Protein 6K2C (pdb70)

InterPro domains:
  IPR000048 IQ motif, EF-hand binding site [SM00015] (44-66)
  IPR000569 HECT domain [PF00632] (779-1083)
  IPR000569 HECT domain [PS50237] (744-1083)
  IPR000569 HECT domain [SM00119] (742-1083)
  IPR000569 HECT domain [cd00078] (725-1081)
  IPR035983 HECT, E3 ligase catalytic domain [SSF56204] (720-1076)
  IPR044611 Ubiquitin-protein ligase E3A/B/C-like [PTHR45700] (11-1083)

Solvent-accessible surface area: 14139 Å² total; per-residue (Å²): 136,108,76,79,32,82,85,34,5,103,83,2,61,68,62,7,33,75,34,74,147,91,63,127,147,47,8,128,18,83,1,90,90,67,118,11,9,96,21,0,48,92,22,0,10,37,121,84,42,91,42,0,55,18,62,4,106,9,137,42,82,127,96,86,101,16,10,0,65,8,44,54,0,1,14,25,0,2,112,30,0,2,64,61,141,69,24,15,1,80,60,52,87,51,48,75,11,31,0,26,50,36,4,83,170,67,52,30,118,52,19,18,98,30,0,42,2,0,0,0,0,3,0,1,1,15,0,52,42,26,28,5,67,10,56,7,2,22,78,0,4,39,35,9,30,82,195,138,56,111,106,8,155,90,11,3,84,15,0,52,114,0,5,35,43,0,0,39,23,116,37,6,109,54,9,74,58,112,24,10,25,23,17,4,4,1,6,137,78,89,7,45,26,130,31,4,97,80,72,16,81,42,34,48,61,11,55,61,104,33,76,0,0,96,8,0,13,118,8,0,121,54,10,80,66,88,40,22,81,78,4,4,89,25,0,12,24,4,20,70,8,14,40,31,11,4,112,60,15,115,40,39,0,13,0,55,26,13,43,86,84,77,143,48,56,3,69,33,42,42,19,39,10,30,0,82,0,4,39,0,131,75,77,106,57,0,94,61,40,0,35,128,8,10,99,80,65,122

B-factor: mean 56.44, std 11.26, range [36.35, 105.94]

Secondary structure (DSSP, 8-state):
--S-HHHHHHHHHHHHHHHHHH----EEEEE-GGGHHHHHHHHT-TTT-S-TTSPEEEEE-----SHHHHHHHHHHHHHHHTSGGGSSEEE-SSS-EEE-TTHHHHH-TTHHHHHHHHHHHHHHHHHTT------B-HHHHHHHH---TTTTHHHHHHHHHHHHTTS-HHHHTTS-HHHHHHHHH---S---HHHHHHT-EEETT--TTSHHHHHHHHHHHT--HHHHHHHHHHHHS-SS--TT-GGG-SSPPEEEE--S-TTSPPEEEGGGTEEEE----SHHHHHHHHHHHHHHH-

CATH classification: 3.30.2410.10

GO terms:
  GO:0061630 ubiquitin protein ligase activity (F, IDA)
  GO:0035519 protein K29-linked ubiquitination (P, IDA)
  GO:0006511 ubiquitin-dependent protein catabolic process (P, IDA)
  GO:0070936 protein K48-linked ubiquitination (P, IDA)
  GO:0005515 protein binding (F, IPI)
  GO:0061630 ubiquitin protein ligase activity (F, EXP)
  GO:0000209 protein polyubiquitination (P, IDA)

Sequence (298 aa):
AAVPFEERVKIFQRLIYADKQEVQDGINVTIRRNYIYEDAYDKLSPENEPDLKKRIRVHLLNAIDGGGIFREFLNELLKSGFNPNQGFFKTTNEGLLYPNPAAQMLVGDSFARHYYFLGRMLGKALYENMLVELPFAGFFLSKLLGRLNRQIRQHCLAFRQGLANVVSLEWLRMFDQQEIQVLISGAQVPISLEDLKSFTNYSGGYSA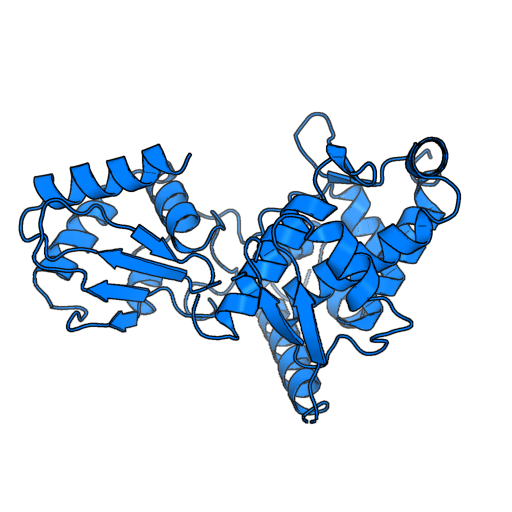DHPVIKVFWRVVEGFTDEEKRKLLKFVTSCSRPPLLGFKELYPAFCIHNGGSDLERLPTASTCMNLLKLPEFYDETLLRSKLLYAIECAA

Organism: Homo sapiens (NCBI:txid9606)

Radius of gyration: 20.22 Å; Cα contacts (8 Å, |Δi|>4): 478; chains: 1; bounding box: 45×48×60 Å

Structure (mmCIF, N/CA/C/O backbone):
data_6K2C
#
_entry.id   6K2C
#
_cell.length_a   75.610
_cell.length_b   75.610
_cell.length_c   220.190
_cell.angle_alpha   90.00
_cell.angle_beta   90.00
_cell.angle_gamma   90.00
#
_symmetry.space_group_name_H-M   'P 43 21 2'
#
loop_
_entity.id
_entity.type
_entity.pdbx_description
1 polymer 'Ubiquitin-protein ligase E3C'
2 water water
#
loop_
_atom_site.group_PDB
_atom_site.id
_atom_site.type_symbol
_atom_site.label_atom_id
_atom_site.label_alt_id
_atom_site.label_comp_id
_atom_site.label_asym_id
_atom_site.label_entity_id
_atom_site.label_seq_id
_atom_site.pdbx_PDB_ins_code
_atom_site.Cartn_x
_atom_site.Cartn_y
_atom_site.Cartn_z
_atom_site.occupancy
_atom_site.B_iso_or_equiv
_atom_site.auth_seq_id
_atom_site.auth_comp_id
_atom_site.auth_asym_id
_atom_site.auth_atom_id
_atom_site.pdbx_PDB_model_num
ATOM 1 N N . ALA A 1 1 ? 12.335 -19.726 91.547 1.00 65.48 691 ALA A N 1
ATOM 2 C CA . ALA A 1 1 ? 11.949 -21.129 91.444 1.00 68.18 691 ALA A CA 1
ATOM 3 C C . ALA A 1 1 ? 12.642 -21.943 92.525 1.00 62.42 691 ALA A C 1
ATOM 4 O O . ALA A 1 1 ? 12.820 -21.466 93.634 1.00 64.34 691 ALA A O 1
ATOM 6 N N . ALA A 1 2 ? 13.040 -23.171 92.184 1.00 66.16 692 ALA A N 1
ATOM 7 C CA . ALA A 1 2 ? 13.626 -24.090 93.154 1.00 63.33 692 ALA A CA 1
ATOM 8 C C . ALA A 1 2 ? 14.657 -23.416 94.067 1.00 59.93 692 ALA A C 1
ATOM 9 O O . ALA A 1 2 ? 14.493 -23.391 95.291 1.00 65.21 692 ALA A O 1
ATOM 11 N N . VAL A 1 3 ? 15.705 -22.835 93.483 1.00 58.04 693 VAL A N 1
ATOM 12 C CA . VAL A 1 3 ? 16.823 -22.232 94.215 1.00 55.44 693 VAL A CA 1
ATOM 13 C C . VAL A 1 3 ? 16.517 -20.773 94.543 1.00 63.04 693 VAL A C 1
ATOM 14 O O . VAL A 1 3 ? 15.958 -20.052 93.699 1.00 63.12 693 VAL A O 1
ATOM 18 N N . PRO A 1 4 ? 16.856 -20.291 95.742 1.00 63.99 694 PRO A N 1
ATOM 19 C CA . PRO A 1 4 ? 16.497 -18.925 96.134 1.00 62.45 694 PRO A CA 1
ATOM 20 C C . PRO A 1 4 ? 17.520 -17.880 95.704 1.00 62.02 694 PRO A C 1
ATOM 21 O O . PRO A 1 4 ? 18.685 -18.180 95.420 1.00 62.94 694 PRO A O 1
ATOM 25 N N . PHE A 1 5 ? 17.052 -16.624 95.708 1.00 60.56 695 PHE A N 1
ATOM 26 C CA . PHE A 1 5 ? 17.781 -15.505 95.106 1.00 57.81 695 PHE A CA 1
ATOM 27 C C . PHE A 1 5 ? 19.216 -15.423 95.612 1.00 60.26 695 PHE A C 1
ATOM 28 O O . PHE A 1 5 ? 20.165 -15.325 94.817 1.00 58.78 695 PHE A O 1
ATOM 36 N N . GLU A 1 6 ? 19.385 -15.486 96.939 1.00 58.16 696 GLU A N 1
ATOM 37 C CA . GLU A 1 6 ? 20.683 -15.268 97.569 1.00 55.91 696 GLU A CA 1
ATOM 38 C C . GLU A 1 6 ? 21.728 -16.237 97.055 1.00 57.29 696 GLU A C 1
ATOM 39 O O . GLU A 1 6 ? 22.834 -15.831 96.679 1.00 59.77 696 GLU A O 1
ATOM 45 N N . GLU A 1 7 ? 21.412 -17.532 97.063 1.00 61.60 697 GLU A N 1
ATOM 46 C CA . GLU A 1 7 ? 22.389 -18.509 96.598 1.00 64.08 697 GLU A CA 1
ATOM 47 C C . GLU A 1 7 ? 22.752 -18.267 95.144 1.00 59.65 697 GLU A C 1
ATOM 48 O O . GLU A 1 7 ? 23.899 -18.503 94.744 1.00 59.59 697 GLU A O 1
ATOM 54 N N . ARG A 1 8 ? 21.811 -17.753 94.347 1.00 52.95 698 ARG A N 1
ATOM 55 C CA . ARG A 1 8 ? 22.155 -17.458 92.960 1.00 61.33 698 ARG A CA 1
ATOM 56 C C . ARG A 1 8 ? 23.089 -16.257 92.850 1.00 59.65 698 ARG A C 1
ATOM 57 O O . ARG A 1 8 ? 23.938 -16.221 91.944 1.00 58.62 698 ARG A O 1
ATOM 65 N N . VAL A 1 9 ? 22.947 -15.263 93.736 1.00 50.73 699 VAL A N 1
ATOM 66 C CA . VAL A 1 9 ? 23.838 -14.115 93.632 1.00 49.65 699 VAL A CA 1
ATOM 67 C C . VAL A 1 9 ? 25.257 -14.512 94.015 1.00 52.38 699 VAL A C 1
ATOM 68 O O . VAL A 1 9 ? 26.228 -13.967 93.482 1.00 52.83 699 VAL A O 1
ATOM 72 N N . LYS A 1 10 ? 25.410 -15.473 94.924 1.00 57.54 700 LYS A N 1
ATOM 73 C CA . LYS A 1 10 ? 26.749 -15.945 95.262 1.00 59.06 700 LYS A CA 1
ATOM 74 C C . LYS A 1 10 ? 27.390 -16.641 94.072 1.00 56.45 700 LYS A C 1
ATOM 75 O O . LYS A 1 10 ? 28.605 -16.541 93.856 1.00 56.15 700 LYS A O 1
ATOM 81 N N . ILE A 1 11 ? 26.589 -17.362 93.287 1.00 58.40 701 ILE A N 1
ATOM 82 C CA . ILE A 1 11 ? 27.110 -17.952 92.058 1.00 57.86 701 ILE A CA 1
ATOM 83 C C . ILE A 1 11 ? 27.538 -16.853 91.104 1.00 56.10 701 ILE A C 1
ATOM 84 O O . ILE A 1 11 ? 28.673 -16.843 90.615 1.00 58.48 701 ILE A O 1
ATOM 89 N N . PHE A 1 12 ? 26.626 -15.911 90.835 1.00 54.19 702 PHE A N 1
ATOM 90 C CA . PHE A 1 12 ? 26.915 -14.751 89.997 1.00 53.20 702 PHE A CA 1
ATOM 91 C C . PHE A 1 12 ? 28.252 -14.119 90.354 1.00 59.45 702 PHE A C 1
ATOM 92 O O . PHE A 1 12 ? 29.111 -13.915 89.485 1.00 57.93 702 PHE A O 1
ATOM 100 N N . GLN A 1 13 ? 28.464 -13.836 91.644 1.00 58.50 703 GLN A N 1
ATOM 101 C CA . GLN A 1 13 ? 29.689 -13.158 92.043 1.00 57.33 703 GLN A CA 1
ATOM 102 C C . GLN A 1 13 ? 30.898 -14.083 91.943 1.00 58.66 703 GLN A C 1
ATOM 103 O O . GLN A 1 13 ? 32.015 -13.622 91.671 1.00 59.28 703 GLN A O 1
ATOM 109 N N . ARG A 1 14 ? 30.703 -15.386 92.148 1.00 59.31 704 ARG A N 1
ATOM 110 C CA . ARG A 1 14 ? 31.824 -16.308 92.003 1.00 60.32 704 ARG A CA 1
ATOM 111 C C . ARG A 1 14 ? 32.252 -16.420 90.543 1.00 62.98 704 ARG A C 1
ATOM 112 O O . ARG A 1 14 ? 33.450 -16.498 90.246 1.00 68.69 704 ARG A O 1
ATOM 114 N N . LEU A 1 15 ? 31.292 -16.387 89.614 1.00 60.86 705 LEU A N 1
ATOM 115 C CA . LEU A 1 15 ? 31.632 -16.414 88.193 1.00 61.75 705 LEU A CA 1
ATOM 116 C C . LEU A 1 15 ? 32.419 -15.176 87.788 1.00 64.55 705 LEU A C 1
ATOM 117 O O . LEU A 1 15 ? 33.408 -15.267 87.055 1.00 68.89 705 LEU A O 1
ATOM 122 N N . ILE A 1 16 ? 31.968 -14.001 88.231 1.00 62.94 706 ILE A N 1
ATOM 123 C CA . ILE A 1 16 ? 32.681 -12.769 87.919 1.00 59.32 706 ILE A CA 1
ATOM 124 C C . ILE A 1 16 ? 34.081 -12.795 88.510 1.00 61.89 706 ILE A C 1
ATOM 125 O O . ILE A 1 16 ? 35.020 -12.248 87.920 1.00 64.43 706 ILE A O 1
ATOM 130 N N . TYR A 1 17 ? 34.254 -13.441 89.667 1.00 67.94 707 TYR A N 1
ATOM 131 C CA . TYR A 1 17 ? 35.576 -13.508 90.278 1.00 67.29 707 TYR A CA 1
ATOM 132 C C . TYR A 1 17 ? 36.566 -14.291 89.434 1.00 67.11 707 TYR A C 1
ATOM 133 O O . TYR A 1 17 ? 37.662 -13.807 89.131 1.00 66.83 707 TYR A O 1
ATOM 134 N N . ALA A 1 18 ? 36.195 -15.517 89.050 1.00 62.29 708 ALA A N 1
ATOM 135 C CA . ALA A 1 18 ? 37.070 -16.326 88.210 1.00 65.02 708 ALA A CA 1
ATOM 136 C C . ALA A 1 18 ? 37.353 -15.615 86.894 1.00 73.11 708 ALA A C 1
ATOM 137 O O . ALA A 1 18 ? 38.507 -15.510 86.458 1.00 73.88 708 ALA A O 1
ATOM 139 N N . ASP A 1 19 ? 36.298 -15.095 86.263 1.00 67.09 709 ASP A N 1
ATOM 140 C CA . ASP A 1 19 ? 36.447 -14.273 85.073 1.00 63.62 709 ASP A CA 1
ATOM 141 C C . ASP A 1 19 ? 37.434 -13.135 85.297 1.00 69.41 709 ASP A C 1
ATOM 142 O O . ASP A 1 19 ? 38.380 -12.959 84.520 1.00 76.80 709 ASP A O 1
ATOM 147 N N . LYS A 1 20 ? 37.239 -12.357 86.368 1.00 69.06 710 LYS A N 1
ATOM 148 C CA . LYS A 1 20 ? 38.076 -11.180 86.591 1.00 70.28 710 LYS A CA 1
ATOM 149 C C . LYS A 1 20 ? 39.545 -11.536 86.736 1.00 79.23 710 LYS A C 1
ATOM 150 O O . LYS A 1 20 ? 40.415 -10.703 86.453 1.00 82.62 710 LYS A O 1
ATOM 156 N N . GLN A 1 21 ? 39.847 -12.751 87.185 1.00 82.28 711 GLN A N 1
ATOM 157 C CA . GLN A 1 21 ? 41.238 -13.138 87.377 1.00 85.24 711 GLN A CA 1
ATOM 158 C C . GLN A 1 21 ? 41.837 -13.775 86.132 1.00 82.32 711 GLN A C 1
ATOM 159 O O . GLN A 1 21 ? 43.061 -13.738 85.953 1.00 85.61 711 GLN A O 1
ATOM 165 N N . GLU A 1 22 ? 41.005 -14.351 85.263 1.00 80.46 712 GLU A N 1
ATOM 166 C CA . GLU A 1 22 ? 41.484 -14.764 83.949 1.00 81.96 712 GLU A CA 1
ATOM 167 C C . GLU A 1 22 ? 42.178 -13.602 83.242 1.00 85.38 712 GLU A C 1
ATOM 168 O O . GLU A 1 22 ? 43.370 -13.675 82.923 1.00 89.31 712 GLU A O 1
ATOM 170 N N . VAL A 1 23 ? 41.453 -12.506 83.020 1.00 85.04 713 VAL A N 1
ATOM 171 C CA . VAL A 1 23 ? 42.036 -11.289 82.457 1.00 81.49 713 VAL A CA 1
ATOM 172 C C . VAL A 1 23 ? 42.729 -10.530 83.586 1.00 85.97 713 VAL A C 1
ATOM 173 O O . VAL A 1 23 ? 42.070 -9.958 84.458 1.00 89.50 713 VAL A O 1
ATOM 177 N N . GLN A 1 24 ? 44.067 -10.532 83.566 1.00 91.49 714 GLN A N 1
ATOM 178 C CA . GLN A 1 24 ? 44.917 -10.107 84.697 1.00 96.08 714 GLN A CA 1
ATOM 179 C C . GLN A 1 24 ? 44.415 -8.870 85.445 1.00 90.20 714 GLN A C 1
ATOM 180 O O . GLN A 1 24 ? 44.775 -8.648 86.597 1.00 89.98 714 GLN A O 1
ATOM 182 N N . ASP A 1 31 ? 48.470 -4.367 82.385 1.00 94.05 721 ASP A N 1
ATOM 183 C CA . ASP A 1 31 ? 47.815 -4.326 81.082 1.00 90.48 721 ASP A CA 1
ATOM 184 C C . ASP A 1 31 ? 46.365 -3.838 81.213 1.00 90.68 721 ASP A C 1
ATOM 185 O O . ASP A 1 31 ? 45.430 -4.510 80.765 1.00 92.67 721 ASP A O 1
ATOM 187 N N . GLY A 1 32 ? 46.182 -2.670 81.830 1.00 81.08 722 GLY A N 1
ATOM 188 C CA . GLY A 1 32 ? 44.868 -2.082 82.008 1.00 75.27 722 GLY A CA 1
ATOM 189 C C . GLY A 1 32 ? 44.489 -1.098 80.915 1.00 73.64 722 GLY A C 1
ATOM 190 O O . GLY A 1 32 ? 45.079 -1.065 79.832 1.00 78.04 722 GLY A O 1
ATOM 191 N N . ILE A 1 33 ? 43.475 -0.288 81.215 1.00 69.34 723 ILE A N 1
ATOM 192 C CA . ILE A 1 33 ? 43.003 0.785 80.346 1.00 63.98 723 ILE A CA 1
ATOM 193 C C . ILE A 1 33 ? 43.202 2.113 81.070 1.00 68.54 723 ILE A C 1
ATOM 194 O O . ILE A 1 33 ? 42.764 2.272 82.217 1.00 71.13 723 ILE A O 1
ATOM 199 N N . ASN A 1 34 ? 43.851 3.064 80.400 1.00 65.90 724 ASN A N 1
ATOM 200 C CA . ASN A 1 34 ? 44.144 4.379 80.956 1.00 64.60 724 ASN A CA 1
ATOM 201 C C . ASN A 1 34 ? 43.487 5.431 80.084 1.00 64.12 724 ASN A C 1
ATOM 202 O O . ASN A 1 34 ? 43.813 5.541 78.901 1.00 71.20 724 ASN A O 1
ATOM 207 N N . VAL A 1 35 ? 42.576 6.210 80.662 1.00 60.45 725 VAL A N 1
ATOM 208 C CA . VAL A 1 35 ? 41.831 7.204 79.904 1.00 59.06 725 VAL A CA 1
ATOM 209 C C . VAL A 1 35 ? 41.774 8.510 80.685 1.00 61.22 725 VAL A C 1
ATOM 210 O O . VAL A 1 35 ? 41.952 8.547 81.903 1.00 68.72 725 VAL A O 1
ATOM 214 N N . THR A 1 36 ? 41.510 9.588 79.959 1.00 56.82 726 THR A N 1
ATOM 215 C CA . THR A 1 36 ? 41.490 10.941 80.490 1.00 57.88 726 THR A CA 1
ATOM 216 C C . THR A 1 36 ? 40.113 11.520 80.217 1.00 58.90 726 THR A C 1
ATOM 217 O O . THR A 1 36 ? 39.702 11.604 79.058 1.00 65.20 726 THR A O 1
ATOM 221 N N . ILE A 1 37 ? 39.395 11.910 81.269 1.00 59.43 727 ILE A N 1
ATOM 222 C CA . ILE A 1 37 ? 38.008 12.337 81.134 1.00 58.39 727 ILE A CA 1
ATOM 223 C C . ILE A 1 37 ? 37.839 13.726 81.731 1.00 63.56 727 ILE A C 1
ATOM 224 O O . ILE A 1 37 ? 38.258 13.978 82.865 1.00 66.71 727 ILE A O 1
ATOM 229 N N . ARG A 1 38 ? 37.220 14.620 80.971 1.00 63.13 728 ARG A N 1
ATOM 230 C CA . ARG A 1 38 ? 36.816 15.914 81.498 1.00 64.14 728 ARG A CA 1
ATOM 231 C C . ARG A 1 38 ? 35.453 15.766 82.168 1.00 67.43 728 ARG A C 1
ATOM 232 O O . ARG A 1 38 ? 34.486 15.341 81.523 1.00 67.83 728 ARG A O 1
ATOM 240 N N . ARG A 1 39 ? 35.386 16.108 83.464 1.00 67.38 729 ARG A N 1
ATOM 241 C CA . ARG A 1 39 ? 34.146 15.986 84.230 1.00 61.72 729 ARG A CA 1
ATOM 242 C C . ARG A 1 39 ? 33.042 16.855 83.645 1.00 65.66 729 ARG A C 1
ATOM 243 O O . ARG A 1 39 ? 31.869 16.467 83.648 1.00 69.04 729 ARG A O 1
ATOM 251 N N . ASN A 1 40 ? 33.392 18.036 83.141 1.00 65.95 730 ASN A N 1
ATOM 252 C CA . ASN A 1 40 ? 32.395 18.861 82.489 1.00 65.22 730 ASN A CA 1
ATOM 253 C C . ASN A 1 40 ? 31.940 18.327 81.154 1.00 71.97 730 ASN A C 1
ATOM 254 O O . ASN A 1 40 ? 30.946 18.822 80.612 1.00 70.38 730 ASN A O 1
ATOM 255 N N . TYR A 1 41 ? 32.654 17.343 80.609 1.00 70.42 731 TYR A N 1
ATOM 256 C CA . TYR A 1 41 ? 32.373 16.747 79.304 1.00 68.56 731 TYR A CA 1
ATOM 257 C C . TYR A 1 41 ? 32.360 15.226 79.406 1.00 67.18 731 TYR A C 1
ATOM 258 O O . TYR A 1 41 ? 32.898 14.520 78.551 1.00 66.48 731 TYR A O 1
ATOM 267 N N . ILE A 1 42 ? 31.703 14.702 80.446 1.00 65.85 732 ILE A N 1
ATOM 268 C CA . ILE A 1 42 ? 31.930 13.317 80.865 1.00 61.40 732 ILE A CA 1
ATOM 269 C C . ILE A 1 42 ? 31.372 12.318 79.846 1.00 55.89 732 ILE A C 1
ATOM 270 O O . ILE A 1 42 ? 32.047 11.348 79.486 1.00 53.60 732 ILE A O 1
ATOM 275 N N . TYR A 1 43 ? 30.137 12.525 79.374 1.00 57.53 733 TYR A N 1
ATOM 276 C CA . TYR A 1 43 ? 29.545 11.553 78.455 1.00 58.31 733 TYR A CA 1
ATOM 277 C C . TYR A 1 43 ? 30.197 11.621 77.080 1.00 60.21 733 TYR A C 1
ATOM 278 O O . TYR A 1 43 ? 30.451 10.584 76.452 1.00 58.59 733 TYR A O 1
ATOM 287 N N . GLU A 1 44 ? 30.449 12.830 76.578 1.00 61.07 734 GLU A N 1
ATOM 288 C CA . GLU A 1 44 ? 31.078 12.950 75.267 1.00 61.88 734 GLU A CA 1
ATOM 289 C C . GLU A 1 44 ? 32.475 12.348 75.280 1.00 59.62 734 GLU A C 1
ATOM 290 O O . GLU A 1 44 ? 32.860 11.646 74.337 1.00 57.10 734 GLU A O 1
ATOM 296 N N . ASP A 1 45 ? 33.231 12.572 76.356 1.00 58.91 735 ASP A N 1
ATOM 297 C CA . ASP A 1 45 ? 34.579 12.015 76.418 1.00 57.83 735 ASP A CA 1
ATOM 298 C C . ASP A 1 45 ? 34.556 10.495 76.555 1.00 59.69 735 ASP A C 1
ATOM 299 O O . ASP A 1 45 ? 35.330 9.797 75.884 1.00 60.08 735 ASP A O 1
ATOM 304 N N . ALA A 1 46 ? 33.692 9.963 77.429 1.00 57.96 736 ALA A N 1
ATOM 305 C CA . ALA A 1 46 ? 33.648 8.519 77.636 1.00 52.95 736 ALA A CA 1
ATOM 306 C C . ALA A 1 46 ? 33.209 7.804 76.367 1.00 53.09 736 ALA A C 1
ATOM 307 O O . ALA A 1 46 ? 33.816 6.803 75.961 1.00 50.24 736 ALA A O 1
ATOM 309 N N . TYR A 1 47 ? 32.172 8.327 75.714 1.00 52.21 737 TYR A N 1
ATOM 310 C CA . TYR A 1 47 ? 31.710 7.757 74.457 1.00 53.56 737 TYR A CA 1
ATOM 311 C C . TYR A 1 47 ? 32.842 7.648 73.440 1.00 56.06 737 TYR A C 1
ATOM 312 O O . TYR A 1 47 ? 32.914 6.668 72.682 1.00 52.66 737 TYR A O 1
ATOM 321 N N . ASP A 1 48 ? 33.758 8.620 73.446 1.00 54.30 738 ASP A N 1
ATOM 322 C CA . ASP A 1 48 ? 34.930 8.572 72.580 1.00 54.95 738 ASP A CA 1
ATOM 323 C C . ASP A 1 48 ? 36.023 7.696 73.178 1.00 54.31 738 ASP A C 1
ATOM 324 O O . ASP A 1 48 ? 36.475 6.734 72.548 1.00 52.19 738 ASP A O 1
ATOM 329 N N . LYS A 1 49 ? 36.451 8.016 74.405 1.00 56.87 739 LYS A N 1
ATOM 330 C CA . LYS A 1 49 ? 37.594 7.328 74.992 1.00 49.92 739 LYS A CA 1
ATOM 331 C C . LYS A 1 49 ? 37.374 5.836 75.159 1.00 48.15 739 LYS A C 1
ATOM 332 O O . LYS A 1 49 ? 38.293 5.038 74.953 1.00 50.36 739 LYS A O 1
ATOM 333 N N . LEU A 1 50 ? 36.157 5.434 75.525 1.00 46.65 740 LEU A N 1
ATOM 334 C CA . LEU A 1 50 ? 35.825 4.028 75.758 1.00 51.02 740 LEU A CA 1
ATOM 335 C C . LEU A 1 50 ? 34.894 3.464 74.687 1.00 48.33 740 LEU A C 1
ATOM 336 O O . LEU A 1 50 ? 34.019 2.639 74.963 1.00 45.90 740 LEU A O 1
ATOM 341 N N . SER A 1 51 ? 35.078 3.923 73.450 1.00 53.88 741 SER A N 1
ATOM 342 C CA . SER A 1 51 ? 34.419 3.344 72.297 1.00 50.50 741 SER A CA 1
ATOM 343 C C . SER A 1 51 ? 34.836 1.888 72.121 1.00 49.27 741 SER A C 1
ATOM 344 O O . SER A 1 51 ? 35.896 1.472 72.597 1.00 48.67 741 SER A O 1
ATOM 347 N N . PRO A 1 52 ? 34.031 1.099 71.410 1.00 49.21 742 PRO A N 1
ATOM 348 C CA . PRO A 1 52 ? 34.473 -0.261 71.056 1.00 51.07 742 PRO A CA 1
ATOM 349 C C . PRO A 1 52 ? 35.739 -0.290 70.213 1.00 49.80 742 PRO A C 1
ATOM 350 O O . PRO A 1 52 ? 36.512 -1.246 70.324 1.00 47.81 742 PRO A O 1
ATOM 354 N N . GLU A 1 53 ? 35.995 0.747 69.406 1.00 49.70 743 GLU A N 1
ATOM 355 C CA . GLU A 1 53 ? 37.188 0.781 68.562 1.00 50.06 743 GLU A CA 1
ATOM 356 C C . GLU A 1 53 ? 38.449 1.145 69.335 1.00 55.06 743 GLU A C 1
ATOM 357 O O . GLU A 1 53 ? 39.544 0.756 68.922 1.00 58.80 743 GLU A O 1
ATOM 363 N N . ASN A 1 54 ? 38.328 1.904 70.429 1.00 58.80 744 ASN A N 1
ATOM 364 C CA . ASN A 1 54 ? 39.469 2.256 71.271 1.00 50.74 744 ASN A CA 1
ATOM 365 C C . ASN A 1 54 ? 39.710 1.230 72.365 1.00 54.65 744 ASN A C 1
ATOM 366 O O . ASN A 1 54 ? 40.860 0.971 72.741 1.00 57.42 744 ASN A O 1
ATOM 371 N N . GLU A 1 55 ? 38.636 0.668 72.911 1.00 54.64 745 GLU A N 1
ATOM 372 C CA . GLU A 1 55 ? 38.727 -0.316 73.986 1.00 57.77 745 GLU A CA 1
ATOM 373 C C . GLU A 1 55 ? 37.691 -1.393 73.707 1.00 56.58 745 GLU A C 1
ATOM 374 O O . GLU A 1 55 ? 36.522 -1.279 74.107 1.00 56.68 745 GLU A O 1
ATOM 380 N N . PRO A 1 56 ? 38.077 -2.441 72.992 1.00 57.31 746 PRO A N 1
ATOM 381 C CA . PRO A 1 56 ? 37.126 -3.512 72.664 1.00 54.61 746 PRO A CA 1
ATOM 382 C C . PRO A 1 56 ? 36.851 -4.460 73.824 1.00 57.08 746 PRO A C 1
ATOM 383 O O . PRO A 1 56 ? 35.778 -5.069 73.874 1.00 59.95 746 PRO A O 1
ATOM 387 N N . ASP A 1 57 ? 37.804 -4.618 74.746 1.00 59.25 747 ASP A N 1
ATOM 388 C CA . ASP A 1 57 ? 37.608 -5.489 75.891 1.00 55.83 747 ASP A CA 1
ATOM 389 C C . ASP A 1 57 ? 37.415 -4.684 77.153 1.00 60.08 747 ASP A C 1
ATOM 390 O O . ASP A 1 57 ? 38.388 -4.202 77.733 1.00 64.98 747 ASP A O 1
ATOM 391 N N . LEU A 1 58 ? 36.180 -4.527 77.606 1.00 57.54 748 LEU A N 1
ATOM 392 C CA . LEU A 1 58 ? 35.941 -3.683 78.766 1.00 60.55 748 LEU A CA 1
ATOM 393 C C . LEU A 1 58 ? 35.947 -4.450 80.081 1.00 57.34 748 LEU A C 1
ATOM 394 O O . LEU A 1 58 ? 35.733 -3.842 81.129 1.00 58.14 748 LEU A O 1
ATOM 399 N N . LYS A 1 59 ? 36.201 -5.758 80.063 1.00 54.81 749 LYS A N 1
ATOM 400 C CA . LYS A 1 59 ? 36.442 -6.451 81.319 1.00 54.35 749 LYS A CA 1
ATOM 401 C C . LYS A 1 59 ? 37.770 -6.052 81.951 1.00 58.75 749 LYS A C 1
ATOM 402 O O . LYS A 1 59 ? 37.980 -6.337 83.135 1.00 59.83 749 LYS A O 1
ATOM 408 N N . LYS A 1 60 ? 38.656 -5.400 81.200 1.00 59.79 750 LYS A N 1
ATOM 409 C CA . LYS A 1 60 ? 39.958 -4.983 81.701 1.00 59.73 750 LYS A CA 1
ATOM 410 C C . LYS A 1 60 ? 39.817 -3.836 82.714 1.00 60.38 750 LYS A C 1
ATOM 411 O O . LYS A 1 60 ? 38.804 -3.131 82.768 1.00 60.31 750 LYS A O 1
ATOM 413 N N . ARG A 1 61 ? 40.849 -3.653 83.534 1.00 62.20 751 ARG A N 1
ATOM 414 C CA . ARG A 1 61 ? 40.778 -2.679 84.619 1.00 59.48 751 ARG A CA 1
ATOM 415 C C . ARG A 1 61 ? 40.987 -1.271 84.081 1.00 63.99 751 ARG A C 1
ATOM 416 O O . ARG A 1 61 ? 42.050 -0.960 83.533 1.00 66.27 751 ARG A O 1
ATOM 418 N N . ILE A 1 62 ? 39.987 -0.412 84.267 1.00 62.63 752 ILE A N 1
ATOM 419 C CA . ILE A 1 62 ? 40.042 0.974 83.806 1.00 63.55 752 ILE A CA 1
ATOM 420 C C . ILE A 1 62 ? 40.570 1.862 84.922 1.00 69.73 752 ILE A C 1
ATOM 421 O O . ILE A 1 62 ? 40.151 1.740 86.083 1.00 70.39 752 ILE A O 1
ATOM 426 N N . ARG A 1 63 ? 41.467 2.780 84.572 1.00 65.63 753 ARG A N 1
ATOM 427 C CA . ARG A 1 63 ? 41.909 3.788 85.520 1.00 68.65 753 ARG A CA 1
ATOM 428 C C . ARG A 1 63 ? 41.879 5.153 84.845 1.00 65.02 753 ARG A C 1
ATOM 429 O O . ARG A 1 63 ? 42.432 5.330 83.758 1.00 66.15 753 ARG A O 1
ATOM 437 N N . VAL A 1 64 ? 41.252 6.117 85.518 1.00 70.79 754 VAL A N 1
ATOM 438 C CA . VAL A 1 64 ? 40.742 7.347 84.928 1.00 63.64 754 VAL A CA 1
ATOM 439 C C . VAL A 1 64 ? 41.470 8.540 85.526 1.00 64.76 754 VAL A C 1
ATOM 440 O O . VAL A 1 64 ? 41.657 8.615 86.743 1.00 66.38 754 VAL A O 1
ATOM 444 N N . HIS A 1 65 ? 41.864 9.480 84.680 1.00 66.51 755 HIS A N 1
ATOM 445 C CA . HIS A 1 65 ? 42.326 10.791 85.131 1.00 65.39 755 HIS A CA 1
ATOM 446 C C . HIS A 1 65 ? 41.188 11.774 84.888 1.00 64.25 755 HIS A C 1
ATOM 447 O O . HIS A 1 65 ? 40.984 12.234 83.761 1.00 68.81 755 HIS A O 1
ATOM 454 N N . LEU A 1 66 ? 40.437 12.079 85.947 1.00 63.43 756 LEU A N 1
ATOM 455 C CA . LEU A 1 66 ? 39.293 12.985 85.891 1.00 64.45 756 LEU A CA 1
ATOM 456 C C . LEU A 1 66 ? 39.793 14.400 86.138 1.00 68.72 756 LEU A C 1
ATOM 457 O O . LEU A 1 66 ? 40.375 14.671 87.187 1.00 75.08 756 LEU A O 1
ATOM 462 N N . LEU A 1 67 ? 39.534 15.302 85.197 1.00 67.07 757 LEU A N 1
ATOM 463 C CA . LEU A 1 67 ? 40.193 16.600 85.159 1.00 69.15 757 LEU A CA 1
ATOM 464 C C . LEU A 1 67 ? 39.482 17.691 85.951 1.00 81.39 757 LEU A C 1
ATOM 465 O O . LEU A 1 67 ? 40.122 18.697 86.299 1.00 86.72 757 LEU A O 1
ATOM 470 N N . ASN A 1 68 ? 38.189 17.527 86.248 1.00 82.16 758 ASN A N 1
ATOM 471 C CA . ASN A 1 68 ? 37.389 18.584 86.878 1.00 81.80 758 ASN A CA 1
ATOM 472 C C . ASN A 1 68 ? 37.530 19.905 86.124 1.00 87.79 758 ASN A C 1
ATOM 473 O O . ASN A 1 68 ? 37.350 20.980 86.704 1.00 97.69 758 ASN A O 1
ATOM 478 N N . ALA A 1 69 ? 37.858 19.827 84.834 1.00 82.48 759 ALA A N 1
ATOM 479 C CA . ALA A 1 69 ? 38.306 20.981 84.065 1.00 81.42 759 ALA A CA 1
ATOM 480 C C . ALA A 1 69 ? 38.354 20.661 82.574 1.00 83.21 759 ALA A C 1
ATOM 481 O O . ALA A 1 69 ? 39.394 20.252 82.054 1.00 79.49 759 ALA A O 1
ATOM 483 N N . ILE A 1 77 ? 39.792 9.946 97.243 1.00 68.78 767 ILE A N 1
ATOM 484 C CA . ILE A 1 77 ? 40.372 9.473 95.998 1.00 71.51 767 ILE A CA 1
ATOM 485 C C . ILE A 1 77 ? 41.448 8.413 96.170 1.00 73.66 767 ILE A C 1
ATOM 486 O O . ILE A 1 77 ? 42.416 8.614 96.898 1.00 72.69 767 ILE A O 1
ATOM 487 N N . ASP A 1 78 ? 41.281 7.285 95.469 1.00 77.42 768 ASP A N 1
ATOM 488 C CA . ASP A 1 78 ? 42.179 6.131 95.550 1.00 72.36 768 ASP A CA 1
ATOM 489 C C . ASP A 1 78 ? 42.552 5.593 94.172 1.00 73.41 768 ASP A C 1
ATOM 490 O O . ASP A 1 78 ? 43.544 4.861 94.058 1.00 80.32 768 ASP A O 1
ATOM 495 N N . GLY A 1 79 ? 41.841 5.988 93.116 1.00 67.35 769 GLY A N 1
ATOM 496 C CA . GLY A 1 79 ? 42.084 5.454 91.782 1.00 68.12 769 GLY A CA 1
ATOM 497 C C . GLY A 1 79 ? 41.040 4.421 91.420 1.00 68.47 769 GLY A C 1
ATOM 498 O O . GLY A 1 79 ? 40.352 4.536 90.395 1.00 65.39 769 GLY A O 1
ATOM 499 N N . GLY A 1 80 ? 40.905 3.409 92.280 1.00 66.76 770 GLY A N 1
ATOM 500 C CA . GLY A 1 80 ? 39.692 2.624 92.271 1.00 60.09 770 GLY A CA 1
ATOM 501 C C . GLY A 1 80 ? 38.487 3.438 92.673 1.00 59.35 770 GLY A C 1
ATOM 502 O O . GLY A 1 80 ? 37.358 3.069 92.336 1.00 59.38 770 GLY A O 1
ATOM 503 N N . GLY A 1 81 ? 38.704 4.545 93.381 1.00 57.78 771 GLY A N 1
ATOM 504 C CA . GLY A 1 81 ? 37.618 5.406 93.781 1.00 57.83 771 GLY A CA 1
ATOM 505 C C . GLY A 1 81 ? 37.370 6.455 92.730 1.00 55.45 771 GLY A C 1
ATOM 506 O O . GLY A 1 81 ? 36.220 6.760 92.400 1.00 54.27 771 GLY A O 1
ATOM 507 N N . ILE A 1 82 ? 38.452 7.021 92.196 1.00 59.59 772 ILE A N 1
ATOM 508 C CA . ILE A 1 82 ? 38.319 7.913 91.045 1.00 60.83 772 ILE A CA 1
ATOM 509 C C . ILE A 1 82 ? 37.525 7.235 89.931 1.00 58.17 772 ILE A C 1
ATOM 510 O O . ILE A 1 82 ? 36.710 7.871 89.255 1.00 55.25 772 ILE A O 1
ATOM 515 N N . PHE A 1 83 ? 37.735 5.927 89.736 1.00 57.26 773 PHE A N 1
ATOM 516 C CA . PHE A 1 83 ? 36.999 5.205 88.702 1.00 55.90 773 PHE A CA 1
ATOM 517 C C . PHE A 1 83 ? 35.511 5.109 89.026 1.00 54.96 773 PHE A C 1
ATOM 518 O O . PHE A 1 83 ? 34.661 5.357 88.158 1.00 52.96 773 PHE A O 1
ATOM 526 N N . ARG A 1 84 ? 35.177 4.704 90.260 1.00 58.26 774 ARG A N 1
ATOM 527 C CA . ARG A 1 84 ? 33.772 4.583 90.641 1.00 54.57 774 ARG A CA 1
ATOM 528 C C . ARG A 1 84 ? 33.077 5.931 90.559 1.00 50.96 774 ARG A C 1
ATOM 529 O O . ARG A 1 84 ? 31.907 6.013 90.168 1.00 48.35 774 ARG A O 1
ATOM 537 N N . GLU A 1 85 ? 33.788 7.005 90.890 1.00 52.35 775 GLU A N 1
ATOM 538 C CA . GLU A 1 85 ? 33.187 8.324 90.777 1.00 51.68 775 GLU A CA 1
ATOM 539 C C . GLU A 1 85 ? 32.900 8.663 89.323 1.00 54.77 775 GLU A C 1
ATOM 540 O O . GLU A 1 85 ? 31.824 9.191 89.008 1.00 52.11 775 GLU A O 1
ATOM 546 N N . PHE A 1 86 ? 33.841 8.333 88.424 1.00 56.29 776 PHE A N 1
ATOM 547 C CA . PHE A 1 86 ? 33.639 8.518 86.987 1.00 54.18 776 PHE A CA 1
ATOM 548 C C . PHE A 1 86 ? 32.462 7.694 86.486 1.00 50.76 776 PHE A C 1
ATOM 549 O O . PHE A 1 86 ? 31.586 8.204 85.777 1.00 47.67 776 PHE A O 1
ATOM 557 N N . LEU A 1 87 ? 32.421 6.411 86.855 1.00 48.86 777 LEU A N 1
ATOM 558 C CA . LEU A 1 87 ? 31.379 5.542 86.326 1.00 50.05 777 LEU A CA 1
ATOM 559 C C . LEU A 1 87 ? 30.000 5.967 86.812 1.00 49.70 777 LEU A C 1
ATOM 560 O O . LEU A 1 87 ? 29.036 5.968 86.033 1.00 50.22 777 LEU A O 1
ATOM 565 N N . ASN A 1 88 ? 29.893 6.369 88.080 1.00 51.30 778 ASN A N 1
ATOM 566 C CA . ASN A 1 88 ? 28.600 6.782 88.627 1.00 49.32 778 ASN A CA 1
ATOM 567 C C . ASN A 1 88 ? 28.084 8.051 87.943 1.00 47.89 778 ASN A C 1
ATOM 568 O O . ASN A 1 88 ? 26.934 8.102 87.491 1.00 47.98 778 ASN A O 1
ATOM 573 N N . GLU A 1 89 ? 28.918 9.084 87.831 1.00 46.08 779 GLU A N 1
ATOM 574 C CA . GLU A 1 89 ? 28.441 10.286 87.151 1.00 53.79 779 GLU A CA 1
ATOM 575 C C . GLU A 1 89 ? 28.208 10.040 85.658 1.00 51.53 779 GLU A C 1
ATOM 576 O O . GLU A 1 89 ? 27.303 10.643 85.066 1.00 48.46 779 GLU A O 1
ATOM 582 N N . LEU A 1 90 ? 28.986 9.147 85.038 1.00 49.08 780 LEU A N 1
ATOM 583 C CA . LEU A 1 90 ? 28.732 8.798 83.645 1.00 46.56 780 LEU A CA 1
ATOM 584 C C . LEU A 1 90 ? 27.386 8.097 83.486 1.00 49.22 780 LEU A C 1
ATOM 585 O O . LEU A 1 90 ? 26.603 8.433 82.588 1.00 47.22 780 LEU A O 1
ATOM 590 N N . LEU A 1 91 ? 27.093 7.119 84.352 1.00 49.57 781 LEU A N 1
ATOM 591 C CA . LEU A 1 91 ? 25.803 6.442 84.253 1.00 46.41 781 LEU A CA 1
ATOM 592 C C . LEU A 1 91 ? 24.663 7.410 84.532 1.00 49.89 781 LEU A C 1
ATOM 593 O O . LEU A 1 91 ? 23.631 7.374 83.849 1.00 47.63 781 LEU A O 1
ATOM 598 N N . LYS A 1 92 ? 24.834 8.301 85.520 1.00 50.93 782 LYS A N 1
ATOM 599 C CA . LYS A 1 92 ? 23.804 9.305 85.778 1.00 48.64 782 LYS A CA 1
ATOM 600 C C . LYS A 1 92 ? 23.589 10.193 84.553 1.00 49.24 782 LYS A C 1
ATOM 601 O O . LYS A 1 92 ? 22.447 10.504 84.199 1.00 50.04 782 LYS A O 1
ATOM 607 N N . SER A 1 93 ? 24.673 10.606 83.888 1.00 43.44 783 SER A N 1
ATOM 608 C CA . SER A 1 93 ? 24.538 11.464 82.717 1.00 45.62 783 SER A CA 1
ATOM 609 C C . SER A 1 93 ? 23.980 10.693 81.519 1.00 51.70 783 SER A C 1
ATOM 610 O O . SER A 1 93 ? 23.021 11.134 80.878 1.00 52.31 783 SER A O 1
ATOM 613 N N . GLY A 1 94 ? 24.551 9.520 81.222 1.00 45.82 784 GLY A N 1
ATOM 614 C CA . GLY A 1 94 ? 24.112 8.760 80.064 1.00 47.44 784 GLY A CA 1
ATOM 615 C C . GLY A 1 94 ? 22.652 8.352 80.110 1.00 47.89 784 GLY A C 1
ATOM 616 O O . GLY A 1 94 ? 21.983 8.288 79.067 1.00 51.23 784 GLY A O 1
ATOM 617 N N . PHE A 1 95 ? 22.131 8.072 81.299 1.00 45.31 785 PHE A N 1
ATOM 618 C CA . PHE A 1 95 ? 20.773 7.565 81.423 1.00 48.11 785 PHE A CA 1
ATOM 619 C C . PHE A 1 95 ? 19.769 8.649 81.764 1.00 48.39 785 PHE A C 1
ATOM 620 O O . PHE A 1 95 ? 18.579 8.352 81.901 1.00 50.50 785 PHE A O 1
ATOM 628 N N . ASN A 1 96 ? 20.204 9.887 81.877 1.00 45.52 786 ASN A N 1
ATOM 629 C CA . ASN A 1 96 ? 19.261 10.954 82.131 1.00 49.22 786 ASN A CA 1
ATOM 630 C C . ASN A 1 96 ? 18.386 11.154 80.902 1.00 54.39 786 ASN A C 1
ATOM 631 O O . ASN A 1 96 ? 18.911 11.234 79.782 1.00 56.40 786 ASN A O 1
ATOM 636 N N . PRO A 1 97 ? 17.069 11.259 81.062 1.00 53.60 787 PRO A N 1
ATOM 637 C CA . PRO A 1 97 ? 16.191 11.461 79.902 1.00 53.11 787 PRO A CA 1
ATOM 638 C C . PRO A 1 97 ? 16.642 12.580 78.971 1.00 56.32 787 PRO A C 1
ATOM 639 O O . PRO A 1 97 ? 16.344 12.552 77.771 1.00 56.74 787 PRO A O 1
ATOM 643 N N . ASN A 1 98 ? 17.395 13.551 79.494 1.00 57.55 788 ASN A N 1
ATOM 644 C CA . ASN A 1 98 ? 17.836 14.660 78.654 1.00 57.97 788 ASN A CA 1
ATOM 645 C C . ASN A 1 98 ? 18.868 14.250 77.611 1.00 54.69 788 ASN A C 1
ATOM 646 O O . ASN A 1 98 ? 19.029 14.969 76.623 1.00 62.00 788 ASN A O 1
ATOM 651 N N . GLN A 1 99 ? 19.580 13.135 77.795 1.00 53.70 789 GLN A N 1
ATOM 652 C CA . GLN A 1 99 ? 20.515 12.716 76.755 1.00 52.16 789 GLN A CA 1
ATOM 653 C C . GLN A 1 99 ? 19.792 12.140 75.548 1.00 56.66 789 GLN A C 1
ATOM 654 O O . GLN A 1 99 ? 20.378 12.073 74.459 1.00 56.68 789 GLN A O 1
ATOM 660 N N . GLY A 1 100 ? 18.535 11.730 75.712 1.00 52.42 790 GLY A N 1
ATOM 661 C CA . GLY A 1 100 ? 17.715 11.325 74.595 1.00 50.27 790 GLY A CA 1
ATOM 662 C C . GLY A 1 100 ? 17.609 9.837 74.373 1.00 53.25 790 GLY A C 1
ATOM 663 O O . GLY A 1 100 ? 16.862 9.412 73.479 1.00 54.52 790 GLY A O 1
ATOM 664 N N . PHE A 1 101 ? 18.315 9.029 75.156 1.00 52.64 791 PHE A N 1
ATOM 665 C CA . PHE A 1 101 ? 18.279 7.589 74.965 1.00 49.10 791 PHE A CA 1
ATOM 666 C C . PHE A 1 101 ? 17.300 6.883 75.893 1.00 48.51 791 PHE A C 1
ATOM 667 O O . PHE A 1 101 ? 16.850 5.779 75.572 1.00 50.54 791 PHE A O 1
ATOM 675 N N . PHE A 1 102 ? 16.917 7.487 77.008 1.00 48.04 792 PHE A N 1
ATOM 676 C CA . PHE A 1 102 ? 15.985 6.822 77.902 1.00 53.59 792 PHE A CA 1
ATOM 677 C C . PHE A 1 102 ? 14.895 7.788 78.344 1.00 50.99 792 PHE A C 1
ATOM 678 O O . PHE A 1 102 ? 15.120 8.992 78.465 1.00 51.53 792 PHE A O 1
ATOM 686 N N . LYS A 1 103 ? 13.693 7.258 78.536 1.00 50.12 793 LYS A N 1
ATOM 687 C CA . LYS A 1 103 ? 12.630 8.033 79.144 1.00 52.68 793 LYS A CA 1
ATOM 688 C C . LYS A 1 103 ? 11.987 7.215 80.258 1.00 59.22 793 LYS A C 1
ATOM 689 O O . LYS A 1 103 ? 12.364 6.066 80.520 1.00 60.27 793 LYS A O 1
ATOM 695 N N . THR A 1 104 ? 11.007 7.823 80.924 1.00 59.40 794 THR A N 1
ATOM 696 C CA . THR A 1 104 ? 10.432 7.290 82.147 1.00 54.34 794 THR A CA 1
ATOM 697 C C . THR A 1 104 ? 8.932 7.103 81.985 1.00 59.66 794 THR A C 1
ATOM 698 O O . THR A 1 104 ? 8.257 7.934 81.375 1.00 62.37 794 THR A O 1
ATOM 702 N N . THR A 1 105 ? 8.410 6.029 82.569 1.00 64.81 795 THR A N 1
ATOM 703 C CA . THR A 1 105 ? 6.981 5.736 82.545 1.00 65.51 795 THR A CA 1
ATOM 704 C C . THR A 1 105 ? 6.248 6.645 83.535 1.00 69.38 795 THR A C 1
ATOM 705 O O . THR A 1 105 ? 6.800 7.631 84.032 1.00 65.18 795 THR A O 1
ATOM 709 N N . ASN A 1 106 ? 4.985 6.315 83.832 1.00 75.52 796 ASN A N 1
ATOM 710 C CA . ASN A 1 106 ? 4.220 7.005 84.864 1.00 71.72 796 ASN A CA 1
ATOM 711 C C . ASN A 1 106 ? 5.010 7.148 86.150 1.00 73.29 796 ASN A C 1
ATOM 712 O O . ASN A 1 106 ? 5.394 8.266 86.509 1.00 79.84 796 ASN A O 1
ATOM 713 N N . GLU A 1 107 ? 5.277 6.041 86.849 1.00 71.93 797 GLU A N 1
ATOM 714 C CA . GLU A 1 107 ? 6.414 6.009 87.751 1.00 61.82 797 GLU A CA 1
ATOM 715 C C . GLU A 1 107 ? 7.715 6.191 86.986 1.00 74.23 797 GLU A C 1
ATOM 716 O O . GLU A 1 107 ? 7.809 5.935 85.772 1.00 69.82 797 GLU A O 1
ATOM 717 N N . GLY A 1 108 ? 8.743 6.654 87.688 1.00 66.66 798 GLY A N 1
ATOM 718 C CA . GLY A 1 108 ? 9.947 7.041 86.964 1.00 61.01 798 GLY A CA 1
ATOM 719 C C . GLY A 1 108 ? 10.823 5.894 86.502 1.00 58.74 798 GLY A C 1
ATOM 720 O O . GLY A 1 108 ? 12.005 5.831 86.854 1.00 61.46 798 GLY A O 1
ATOM 721 N N . LEU A 1 109 ? 10.274 4.983 85.708 1.00 59.13 799 LEU A N 1
ATOM 722 C CA . LEU A 1 109 ? 10.990 3.780 85.307 1.00 57.87 799 LEU A CA 1
ATOM 723 C C . LEU A 1 109 ? 11.607 3.983 83.927 1.00 56.56 799 LEU A C 1
ATOM 724 O O . LEU A 1 109 ? 10.924 4.414 82.992 1.00 55.85 799 LEU A O 1
ATOM 729 N N . LEU A 1 110 ? 12.905 3.702 83.821 1.00 53.59 800 LEU A N 1
ATOM 730 C CA . LEU A 1 110 ? 13.676 4.014 82.623 1.00 56.05 800 LEU A CA 1
ATOM 731 C C . LEU A 1 110 ? 13.493 2.963 81.529 1.00 55.89 800 LEU A C 1
ATOM 732 O O . LEU A 1 110 ? 13.422 1.760 81.803 1.00 52.27 800 LEU A O 1
ATOM 737 N N . TYR A 1 111 ? 13.451 3.422 80.281 1.00 55.11 801 TYR A N 1
ATOM 738 C CA . TYR A 1 111 ? 13.375 2.507 79.153 1.00 55.54 801 TYR A CA 1
ATOM 739 C C . TYR A 1 111 ? 13.760 3.261 77.880 1.00 57.11 801 TYR A C 1
ATOM 740 O O . TYR A 1 111 ? 13.749 4.500 77.859 1.00 54.23 801 TYR A O 1
ATOM 749 N N . PRO A 1 112 ? 14.128 2.541 76.811 1.00 59.73 802 PRO A N 1
ATOM 750 C CA . PRO A 1 112 ? 14.716 3.203 75.639 1.00 54.20 802 PRO A CA 1
ATOM 751 C C . PRO A 1 112 ? 13.746 4.150 74.960 1.00 57.09 802 PRO A C 1
ATOM 752 O O . PRO A 1 112 ? 12.565 3.849 74.783 1.00 56.26 802 PRO A O 1
ATOM 756 N N . ASN A 1 113 ? 14.275 5.287 74.545 1.00 57.98 803 ASN A N 1
ATOM 757 C CA . ASN A 1 113 ? 13.470 6.320 73.931 1.00 55.12 803 ASN A CA 1
ATOM 758 C C . ASN A 1 113 ? 13.173 5.963 72.476 1.00 62.19 803 ASN A C 1
ATOM 759 O O . ASN A 1 113 ? 14.109 5.840 71.672 1.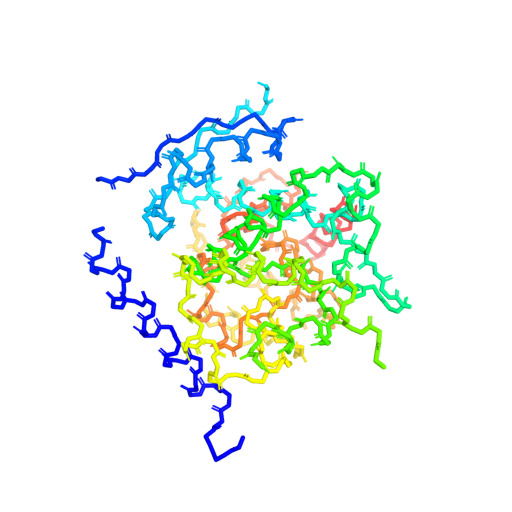00 58.48 803 ASN A O 1
ATOM 764 N N . PRO A 1 114 ? 11.901 5.811 72.090 1.00 63.39 804 PRO A N 1
ATOM 765 C CA . PRO A 1 114 ? 11.590 5.481 70.687 1.00 59.08 804 PRO A CA 1
ATOM 766 C C . PRO A 1 114 ? 11.928 6.586 69.711 1.00 61.17 804 PRO A C 1
ATOM 767 O O . PRO A 1 114 ? 11.989 6.322 68.505 1.00 61.75 804 PRO A O 1
ATOM 771 N N . ALA A 1 115 ? 12.112 7.815 70.175 1.00 59.16 805 ALA A N 1
ATOM 772 C CA . ALA A 1 115 ? 12.428 8.923 69.292 1.00 57.94 805 ALA A CA 1
ATOM 773 C C . ALA A 1 115 ? 13.922 9.126 69.145 1.00 57.54 805 ALA A C 1
ATOM 774 O O . ALA A 1 115 ? 14.346 10.102 68.513 1.00 59.97 805 ALA A O 1
ATOM 776 N N . ALA A 1 116 ? 14.720 8.219 69.710 1.00 53.20 806 ALA A N 1
ATOM 777 C CA . ALA A 1 116 ? 16.163 8.410 69.748 1.00 53.90 806 ALA A CA 1
ATOM 778 C C . ALA A 1 116 ? 16.741 8.653 68.360 1.00 55.30 806 ALA A C 1
ATOM 779 O O . ALA A 1 116 ? 17.575 9.543 68.179 1.00 58.40 806 ALA A O 1
ATOM 781 N N . GLN A 1 117 ? 16.320 7.875 67.363 1.00 55.46 807 GLN A N 1
ATOM 782 C CA . GLN A 1 117 ? 16.871 8.085 66.027 1.00 63.08 807 GLN A CA 1
ATOM 783 C C . GLN A 1 117 ? 16.407 9.414 65.450 1.00 63.11 807 GLN A C 1
ATOM 784 O O . GLN A 1 117 ? 17.216 10.181 64.910 1.00 59.34 807 GLN A O 1
ATOM 790 N N . MET A 1 118 ? 15.099 9.694 65.550 1.00 60.96 808 MET A N 1
ATOM 791 C CA . MET A 1 118 ? 14.561 10.994 65.160 1.00 60.43 808 MET A CA 1
ATOM 792 C C . MET A 1 118 ? 15.370 12.134 65.764 1.00 67.29 808 MET A C 1
ATOM 793 O O . MET A 1 118 ? 15.672 13.121 65.080 1.00 67.30 808 MET A O 1
ATOM 798 N N . LEU A 1 119 ? 15.751 12.003 67.042 1.00 68.22 809 LEU A N 1
ATOM 799 C CA . LEU A 1 119 ? 16.415 13.073 67.767 1.00 65.98 809 LEU A CA 1
ATOM 800 C C . LEU A 1 119 ? 17.929 12.986 67.810 1.00 64.04 809 LEU A C 1
ATOM 801 O O . LEU A 1 119 ? 18.604 13.992 68.037 1.00 60.91 809 LEU A O 1
ATOM 802 N N . VAL A 1 120 ? 18.486 11.807 67.561 1.00 64.77 810 VAL A N 1
ATOM 803 C CA . VAL A 1 120 ? 19.923 11.654 67.651 1.00 62.74 810 VAL A CA 1
ATOM 804 C C . VAL A 1 120 ? 20.547 11.416 66.294 1.00 65.43 810 VAL A C 1
ATOM 805 O O . VAL A 1 120 ? 21.729 11.711 66.081 1.00 60.59 810 VAL A O 1
ATOM 806 N N . GLY A 1 121 ? 19.751 10.913 65.357 1.00 65.19 811 GLY A N 1
ATOM 807 C CA . GLY A 1 121 ? 20.263 10.477 64.076 1.00 60.36 811 GLY A CA 1
ATOM 808 C C . GLY A 1 121 ? 20.578 8.994 64.054 1.00 64.13 811 GLY A C 1
ATOM 809 O O . GLY A 1 121 ? 20.141 8.211 64.901 1.00 67.61 811 GLY A O 1
ATOM 810 N N . ASP A 1 122 ? 21.386 8.612 63.068 1.00 67.23 812 ASP A N 1
ATOM 811 C CA . ASP A 1 122 ? 21.611 7.202 62.775 1.00 65.81 812 ASP A CA 1
ATOM 812 C C . ASP A 1 122 ? 22.657 6.553 63.667 1.00 62.07 812 ASP A C 1
ATOM 813 O O . ASP A 1 122 ? 22.652 5.324 63.811 1.00 60.03 812 ASP A O 1
ATOM 818 N N . SER A 1 123 ? 23.543 7.324 64.261 1.00 59.06 813 SER A N 1
ATOM 819 C CA . SER A 1 123 ? 24.423 6.633 65.181 1.00 59.94 813 SER A CA 1
ATOM 820 C C . SER A 1 123 ? 23.716 6.249 66.481 1.00 55.36 813 SER A C 1
ATOM 821 O O . SER A 1 123 ? 24.416 5.835 67.393 1.00 52.55 813 SER A O 1
ATOM 824 N N . PHE A 1 124 ? 22.388 6.375 66.575 1.00 53.58 814 PHE A N 1
ATOM 825 C CA . PHE A 1 124 ? 21.708 6.151 67.843 1.00 51.26 814 PHE A CA 1
ATOM 826 C C . PHE A 1 124 ? 22.061 4.798 68.452 1.00 52.48 814 PHE A C 1
ATOM 827 O O . PHE A 1 124 ? 22.313 4.712 69.659 1.00 53.78 814 PHE A O 1
ATOM 835 N N . ALA A 1 125 ? 22.142 3.738 67.635 1.00 51.39 815 ALA A N 1
ATOM 836 C CA . ALA A 1 125 ? 22.458 2.421 68.187 1.00 47.71 815 ALA A CA 1
ATOM 837 C C . ALA A 1 125 ? 23.862 2.365 68.789 1.00 49.15 815 ALA A C 1
ATOM 838 O O . ALA A 1 125 ? 24.089 1.621 69.751 1.00 51.47 815 ALA A O 1
ATOM 840 N N . ARG A 1 126 ? 24.811 3.148 68.264 1.00 47.93 816 ARG A N 1
ATOM 841 C CA . ARG A 1 126 ? 26.138 3.197 68.875 1.00 47.24 816 ARG A CA 1
ATOM 842 C C . ARG A 1 126 ? 26.070 3.659 70.332 1.00 50.62 816 ARG A C 1
ATOM 843 O O . ARG A 1 126 ? 26.886 3.227 71.161 1.00 48.11 816 ARG A O 1
ATOM 851 N N . HIS A 1 127 ? 25.098 4.513 70.675 1.00 49.92 817 HIS A N 1
ATOM 852 C CA . HIS A 1 127 ? 24.988 4.972 72.064 1.00 52.82 817 HIS A CA 1
ATOM 853 C C . HIS A 1 127 ? 24.355 3.932 72.969 1.00 47.90 817 HIS A C 1
ATOM 854 O O . HIS A 1 127 ? 24.692 3.872 74.154 1.00 45.25 817 HIS A O 1
ATOM 861 N N . TYR A 1 128 ? 23.435 3.121 72.445 1.00 47.91 818 TYR A N 1
ATOM 862 C CA . TYR A 1 128 ? 22.854 2.071 73.270 1.00 45.75 818 TYR A CA 1
ATOM 863 C C . TYR A 1 128 ? 23.875 0.985 73.563 1.00 44.35 818 TYR A C 1
ATOM 864 O O . TYR A 1 128 ? 23.897 0.430 74.664 1.00 45.00 818 TYR A O 1
ATOM 873 N N . TYR A 1 129 ? 24.749 0.688 72.600 1.00 45.51 819 TYR A N 1
ATOM 874 C CA . TYR A 1 129 ? 25.851 -0.229 72.869 1.00 44.63 819 TYR A CA 1
ATOM 875 C C . TYR A 1 129 ? 26.802 0.327 73.929 1.00 43.71 819 TYR A C 1
ATOM 876 O O . TYR A 1 129 ? 27.411 -0.434 74.688 1.00 41.74 819 TYR A O 1
ATOM 885 N N . PHE A 1 130 ? 26.974 1.644 73.965 1.00 43.94 820 PHE A N 1
ATOM 886 C CA . PHE A 1 130 ? 27.861 2.255 74.940 1.00 43.27 820 PHE A CA 1
ATOM 887 C C . PHE A 1 130 ? 27.261 2.179 76.342 1.00 45.44 820 PHE A C 1
ATOM 888 O O . PHE A 1 130 ? 27.934 1.757 77.295 1.00 40.84 820 PHE A O 1
ATOM 896 N N . LEU A 1 131 ? 25.980 2.545 76.477 1.00 39.55 821 LEU A N 1
ATOM 897 C CA . LEU A 1 131 ? 25.356 2.520 77.795 1.00 48.41 821 LEU A CA 1
ATOM 898 C C . LEU A 1 131 ? 25.282 1.099 78.346 1.00 46.58 821 LEU A C 1
ATOM 899 O O . LEU A 1 131 ? 25.531 0.882 79.535 1.00 44.32 821 LEU A O 1
ATOM 904 N N . GLY A 1 132 ? 24.996 0.115 77.486 1.00 48.28 822 GLY A N 1
ATOM 905 C CA . GLY A 1 132 ? 25.010 -1.270 77.933 1.00 42.70 822 GLY A CA 1
ATOM 906 C C . GLY A 1 132 ? 26.374 -1.698 78.444 1.00 44.82 822 GLY A C 1
ATOM 907 O O . GLY A 1 132 ? 26.481 -2.429 79.432 1.00 45.59 822 GLY A O 1
ATOM 908 N N . ARG A 1 133 ? 27.437 -1.248 77.779 1.00 46.06 823 ARG A N 1
ATOM 909 C CA . ARG A 1 133 ? 28.783 -1.531 78.266 1.00 45.57 823 ARG A CA 1
ATOM 910 C C . ARG A 1 133 ? 29.010 -0.915 79.638 1.00 48.31 823 ARG A C 1
ATOM 911 O O . ARG A 1 133 ? 29.583 -1.552 80.526 1.00 50.26 823 ARG A O 1
ATOM 919 N N . MET A 1 134 ? 28.579 0.336 79.822 1.00 48.18 824 MET A N 1
ATOM 920 C CA . MET A 1 134 ? 28.818 1.015 81.086 1.00 45.74 824 MET A CA 1
ATOM 921 C C . MET A 1 134 ? 27.980 0.401 82.202 1.00 45.88 824 MET A C 1
ATOM 922 O O . MET A 1 134 ? 28.459 0.263 83.328 1.00 42.13 824 MET A O 1
ATOM 927 N N . LEU A 1 135 ? 26.740 0.001 81.903 1.00 45.19 825 LEU A N 1
ATOM 928 C CA . LEU A 1 135 ? 25.948 -0.719 82.894 1.00 44.77 825 LEU A CA 1
ATOM 929 C C . LEU A 1 135 ? 26.570 -2.069 83.217 1.00 45.42 825 LEU A C 1
ATOM 930 O O . LEU A 1 135 ? 26.554 -2.506 84.370 1.00 47.60 825 LEU A O 1
ATOM 935 N N . GLY A 1 136 ? 27.126 -2.741 82.216 1.00 45.21 826 GLY A N 1
ATOM 936 C CA . GLY A 1 136 ? 27.782 -4.003 82.475 1.00 42.85 826 GLY A CA 1
ATOM 937 C C . GLY A 1 136 ? 29.027 -3.841 83.316 1.00 46.39 826 GLY A C 1
ATOM 938 O O . GLY A 1 136 ? 29.314 -4.675 84.176 1.00 50.56 826 GLY A O 1
ATOM 939 N N . LYS A 1 137 ? 29.791 -2.771 83.080 1.00 45.48 827 LYS A N 1
ATOM 940 C CA . LYS A 1 137 ? 30.939 -2.507 83.946 1.00 47.67 827 LYS A CA 1
ATOM 941 C C . LYS A 1 137 ? 30.516 -2.232 85.390 1.00 50.83 827 LYS A C 1
ATOM 942 O O . LYS A 1 137 ? 31.220 -2.618 86.331 1.00 50.55 827 LYS A O 1
ATOM 948 N N . ALA A 1 138 ? 29.381 -1.558 85.583 1.00 48.88 828 ALA A N 1
ATOM 949 C CA . ALA A 1 138 ? 28.866 -1.348 86.925 1.00 46.17 828 ALA A CA 1
ATOM 950 C C . ALA A 1 138 ? 28.608 -2.685 87.610 1.00 52.14 828 ALA A C 1
ATOM 951 O O . ALA A 1 138 ? 29.073 -2.923 88.732 1.00 50.18 828 ALA A O 1
ATOM 953 N N . LEU A 1 139 ? 27.876 -3.580 86.943 1.00 48.80 829 LEU A N 1
ATOM 954 C CA . LEU A 1 139 ? 27.651 -4.906 87.511 1.00 48.72 829 LEU A CA 1
ATOM 9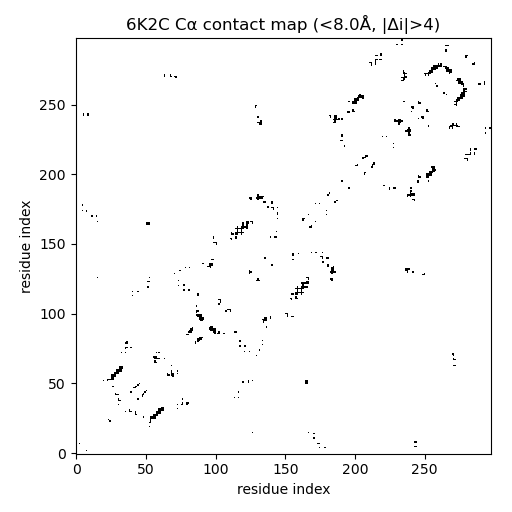55 C C . LEU A 1 139 ? 28.961 -5.660 87.688 1.00 50.92 829 LEU A C 1
ATOM 956 O O . LEU A 1 139 ? 29.187 -6.291 88.722 1.00 57.44 829 LEU A O 1
ATOM 961 N N . TYR A 1 140 ? 29.846 -5.582 86.699 1.00 51.75 830 TYR A N 1
ATOM 962 C CA . TYR A 1 140 ? 31.094 -6.338 86.743 1.00 52.94 830 TYR A CA 1
ATOM 963 C C . TYR A 1 140 ? 31.986 -5.883 87.892 1.00 54.52 830 TYR A C 1
ATOM 964 O O . TYR A 1 140 ? 32.626 -6.711 88.545 1.00 55.03 830 TYR A O 1
ATOM 973 N N . GLU A 1 141 ? 32.049 -4.579 88.155 1.00 55.03 831 GLU A N 1
ATOM 974 C CA . GLU A 1 141 ? 32.913 -4.069 89.212 1.00 58.83 831 GLU A CA 1
ATOM 975 C C . GLU A 1 141 ? 32.192 -3.959 90.556 1.00 56.89 831 GLU A C 1
ATOM 976 O O . GLU A 1 141 ? 32.750 -3.391 91.499 1.00 57.59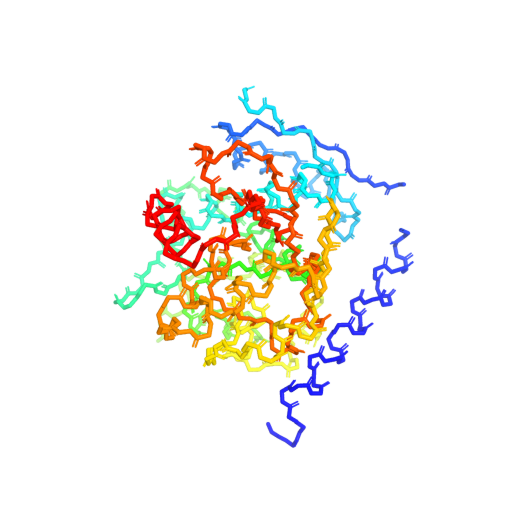 831 GLU A O 1
ATOM 982 N N . ASN A 1 142 ? 30.986 -4.517 90.666 1.00 57.27 832 ASN A N 1
ATOM 983 C CA . ASN A 1 142 ? 30.267 -4.638 91.938 1.00 59.89 832 ASN A CA 1
ATOM 984 C C . ASN A 1 142 ? 30.024 -3.272 92.581 1.00 54.69 832 ASN A C 1
ATOM 985 O O . ASN A 1 142 ? 30.550 -2.942 93.641 1.00 57.01 832 ASN A O 1
ATOM 990 N N . MET A 1 143 ? 29.219 -2.473 91.892 1.00 53.85 833 MET A N 1
ATOM 991 C CA . MET A 1 143 ? 28.900 -1.114 92.290 1.00 45.92 833 MET A CA 1
ATOM 992 C C . MET A 1 143 ? 27.422 -0.893 92.031 1.00 49.53 833 MET A C 1
ATOM 993 O O . MET A 1 143 ? 26.984 -0.931 90.881 1.00 51.85 833 MET A O 1
ATOM 998 N N . LEU A 1 144 ? 26.648 -0.688 93.091 1.00 55.50 834 LEU A N 1
ATOM 999 C CA . LEU A 1 144 ? 25.238 -0.391 92.918 1.00 48.82 834 LEU A CA 1
ATOM 1000 C C . LEU A 1 144 ? 25.081 1.037 92.411 1.00 48.11 834 LEU A C 1
ATOM 1001 O O . LEU A 1 144 ? 25.927 1.895 92.665 1.00 49.07 834 LEU A O 1
ATOM 1006 N N . VAL A 1 145 ? 24.003 1.279 91.667 1.00 47.78 835 VAL A N 1
ATOM 1007 C CA . VAL A 1 145 ? 23.711 2.579 91.070 1.00 47.01 835 VAL A CA 1
ATOM 1008 C C . VAL A 1 145 ? 22.196 2.779 91.076 1.00 51.25 835 VAL A C 1
ATOM 1009 O O . VAL A 1 145 ? 21.439 1.818 90.905 1.00 50.45 835 VAL A O 1
ATOM 1013 N N . GLU A 1 146 ? 21.749 4.024 91.274 1.00 50.56 836 GLU A N 1
ATOM 1014 C CA . GLU A 1 146 ? 20.321 4.343 91.318 1.00 52.73 836 GLU A CA 1
ATOM 1015 C C . GLU A 1 146 ? 19.831 4.510 89.879 1.00 51.93 836 GLU A C 1
ATOM 1016 O O . GLU A 1 146 ? 19.638 5.614 89.357 1.00 51.54 836 GLU A O 1
ATOM 1022 N N . LEU A 1 147 ? 19.640 3.380 89.204 1.00 47.75 837 LEU A N 1
ATOM 1023 C CA . LEU A 1 147 ? 18.965 3.364 87.907 1.00 51.60 837 LEU A CA 1
ATOM 1024 C C . LEU A 1 147 ? 17.714 2.504 88.027 1.00 52.85 837 LEU A C 1
ATOM 1025 O O . LEU A 1 147 ? 17.786 1.261 88.007 1.00 52.13 837 LEU A O 1
ATOM 1030 N N . PRO A 1 148 ? 16.549 3.112 88.210 1.00 53.63 838 PRO A N 1
ATOM 1031 C CA . PRO A 1 148 ? 15.286 2.373 88.167 1.00 52.27 838 PRO A CA 1
ATOM 1032 C C . PRO A 1 148 ? 14.868 2.118 86.727 1.00 49.90 838 PRO A C 1
ATOM 1033 O O . PRO A 1 148 ? 14.558 3.061 85.988 1.00 53.51 838 PRO A O 1
ATOM 1037 N N . PHE A 1 149 ? 14.839 0.849 86.331 1.00 53.03 839 PHE A N 1
ATOM 1038 C CA . PHE A 1 149 ? 14.464 0.475 84.971 1.00 53.07 839 PHE A CA 1
ATOM 1039 C C . PHE A 1 149 ? 13.068 -0.125 84.943 1.00 53.01 839 PHE A C 1
ATOM 1040 O O . PHE A 1 149 ? 12.665 -0.831 85.869 1.00 53.26 839 PHE A O 1
ATOM 1048 N N . ALA A 1 150 ? 12.331 0.165 83.875 1.00 56.36 840 ALA A N 1
ATOM 1049 C CA . ALA A 1 150 ? 11.085 -0.539 83.616 1.00 54.93 840 ALA A CA 1
ATOM 1050 C C . ALA A 1 150 ? 11.358 -2.026 83.438 1.00 59.78 840 ALA A C 1
ATOM 1051 O O . ALA A 1 150 ? 12.322 -2.418 82.773 1.00 64.59 840 ALA A O 1
ATOM 1053 N N . GLY A 1 151 ? 10.501 -2.858 84.033 1.00 59.16 841 GLY A N 1
ATOM 1054 C CA . GLY A 1 151 ? 10.717 -4.297 83.977 1.00 59.57 841 GLY A CA 1
ATOM 1055 C C . GLY A 1 151 ? 10.660 -4.860 82.566 1.00 67.10 841 GLY A C 1
ATOM 1056 O O . GLY A 1 151 ? 11.394 -5.795 82.231 1.00 66.74 841 GLY A O 1
ATOM 1057 N N . PHE A 1 152 ? 9.781 -4.313 81.720 1.00 60.72 842 PHE A N 1
ATOM 1058 C CA . PHE A 1 152 ? 9.693 -4.834 80.367 1.00 59.80 842 PHE A CA 1
ATOM 1059 C C . PHE A 1 152 ? 10.997 -4.607 79.608 1.00 67.42 842 PHE A C 1
ATOM 1060 O O . PHE A 1 152 ? 11.339 -5.391 78.717 1.00 67.92 842 PHE A O 1
ATOM 1068 N N . PHE A 1 153 ? 11.756 -3.565 79.964 1.00 63.53 843 PHE A N 1
ATOM 1069 C CA . PHE A 1 153 ? 13.073 -3.389 79.364 1.00 60.83 843 PHE A CA 1
ATOM 1070 C C . PHE A 1 153 ? 14.052 -4.436 79.886 1.00 61.75 843 PHE A C 1
ATOM 1071 O O . PHE A 1 153 ? 14.864 -4.975 79.124 1.00 62.76 843 PHE A O 1
ATOM 1079 N N . LEU A 1 154 ? 13.997 -4.729 81.186 1.00 63.39 844 LEU A N 1
ATOM 1080 C CA . LEU A 1 154 ? 14.898 -5.724 81.756 1.00 58.16 844 LEU A CA 1
ATOM 1081 C C . LEU A 1 154 ? 14.647 -7.098 81.158 1.00 61.97 844 LEU A C 1
ATOM 1082 O O . LEU A 1 154 ? 15.593 -7.848 80.889 1.00 59.79 844 LEU A O 1
ATOM 1087 N N . SER A 1 155 ? 13.377 -7.450 80.945 1.00 64.55 845 SER A N 1
ATOM 1088 C CA . SER A 1 155 ? 13.064 -8.785 80.446 1.00 67.89 845 SER A CA 1
ATOM 1089 C C . SER A 1 155 ? 13.451 -8.935 78.983 1.00 63.76 845 SER A C 1
ATOM 1090 O O . SER A 1 155 ? 13.904 -10.006 78.568 1.00 66.13 845 SER A O 1
ATOM 1093 N N . LYS A 1 156 ? 13.295 -7.869 78.190 1.00 67.80 846 LYS A N 1
ATOM 1094 C CA . LYS A 1 156 ? 13.769 -7.887 76.806 1.00 61.26 846 LYS A CA 1
ATOM 1095 C C . LYS A 1 156 ? 15.269 -8.135 76.732 1.00 63.59 846 LYS A C 1
ATOM 1096 O O . LYS A 1 156 ? 15.758 -8.694 75.747 1.00 67.91 846 LYS A O 1
ATOM 1102 N N . LEU A 1 157 ? 16.016 -7.744 77.764 1.00 62.80 847 LEU A N 1
ATOM 1103 C CA . LEU A 1 157 ? 17.436 -8.074 77.806 1.00 61.28 847 LEU A CA 1
ATOM 1104 C C . LEU A 1 157 ? 17.671 -9.548 78.117 1.00 67.63 847 LEU A C 1
ATOM 1105 O O . LEU A 1 157 ? 18.686 -10.111 77.692 1.00 74.42 847 LEU A O 1
ATOM 1110 N N . LEU A 1 158 ? 16.765 -10.184 78.869 1.00 67.12 848 LEU A N 1
ATOM 1111 C CA . LEU A 1 158 ? 16.958 -11.576 79.277 1.00 68.19 848 LEU A CA 1
ATOM 1112 C C . LEU A 1 158 ? 16.677 -12.569 78.152 1.00 72.57 848 LEU A C 1
ATOM 1113 O O . LEU A 1 158 ? 17.248 -13.665 78.154 1.00 72.31 848 LEU A O 1
ATOM 1118 N N . GLY A 1 159 ? 15.814 -12.213 77.199 1.00 75.51 849 GLY A N 1
ATOM 1119 C CA . GLY A 1 159 ? 15.503 -13.074 76.073 1.00 75.77 849 GLY A CA 1
ATOM 1120 C C . GLY A 1 159 ? 14.010 -13.312 75.972 1.00 83.69 849 GLY A C 1
ATOM 1121 O O . GLY A 1 159 ? 13.287 -13.162 76.963 1.00 82.04 849 GLY A O 1
ATOM 1122 N N . ARG A 1 237 ? 1.386 -5.664 69.771 1.00 98.79 927 ARG A N 1
ATOM 1123 C CA . ARG A 1 237 ? 2.647 -5.448 70.480 1.00 104.36 927 ARG A CA 1
ATOM 1124 C C . ARG A 1 237 ? 3.313 -4.164 70.027 1.00 102.15 927 ARG A C 1
ATOM 1125 O O . ARG A 1 237 ? 3.501 -3.951 68.836 1.00 97.88 927 ARG A O 1
ATOM 1133 N N . LEU A 1 238 ? 3.670 -3.300 70.976 1.00 105.88 928 LEU A N 1
ATOM 1134 C CA . LEU A 1 238 ? 4.423 -2.094 70.659 1.00 103.06 928 LEU A CA 1
ATOM 1135 C C . LEU A 1 238 ? 5.809 -2.083 71.298 1.00 101.57 928 LEU A C 1
ATOM 1136 O O . LEU A 1 238 ? 6.507 -1.068 71.224 1.0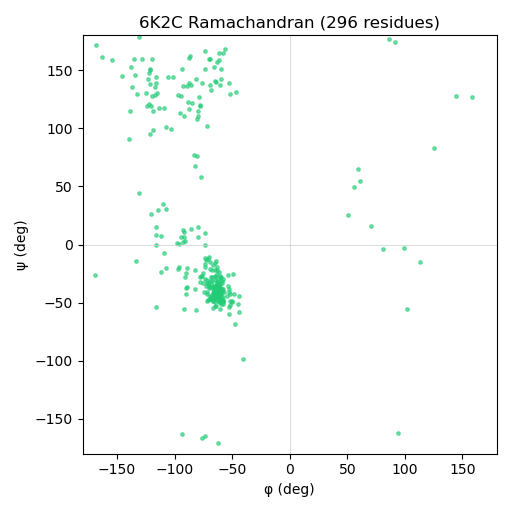0 101.12 928 LEU A O 1
ATOM 1141 N N . ASN A 1 239 ? 6.234 -3.193 71.899 1.00 100.78 929 ASN A N 1
ATOM 1142 C CA . ASN A 1 239 ? 7.575 -3.350 72.459 1.00 94.37 929 ASN A CA 1
ATOM 1143 C C . ASN A 1 239 ? 8.647 -3.668 71.407 1.00 95.96 929 ASN A C 1
ATOM 1144 O O . ASN A 1 239 ? 9.731 -4.127 71.775 1.00 95.30 929 ASN A O 1
ATOM 1149 N N . ARG A 1 240 ? 8.361 -3.476 70.117 1.00 94.41 930 ARG A N 1
ATOM 1150 C CA . ARG A 1 240 ? 9.283 -3.761 69.023 1.00 90.71 930 ARG A CA 1
ATOM 1151 C C . ARG A 1 240 ? 9.811 -2.502 68.342 1.00 92.59 930 ARG A C 1
ATOM 1152 O O . ARG A 1 240 ? 10.670 -2.606 67.454 1.00 89.70 930 ARG A O 1
ATOM 1160 N N . GLN A 1 241 ? 9.289 -1.323 68.700 1.00 93.32 931 GLN A N 1
ATOM 1161 C CA . GLN A 1 241 ? 9.800 -0.066 68.151 1.00 91.28 931 GLN A CA 1
ATOM 1162 C C . GLN A 1 241 ? 11.164 0.284 68.725 1.00 84.60 931 GLN A C 1
ATOM 1163 O O . GLN A 1 241 ? 11.839 1.171 68.188 1.00 80.03 931 GLN A O 1
ATOM 1169 N N . ILE A 1 242 ? 11.583 -0.397 69.793 1.00 75.08 932 ILE A N 1
ATOM 1170 C CA . ILE A 1 242 ? 12.879 -0.140 70.408 1.00 72.88 932 ILE A CA 1
ATOM 1171 C C . ILE A 1 242 ? 13.792 -1.352 70.264 1.00 68.03 932 ILE A C 1
ATOM 1172 O O . ILE A 1 242 ? 14.655 -1.599 71.119 1.00 65.56 932 ILE A O 1
ATOM 1177 N N . ARG A 1 243 ? 13.609 -2.132 69.201 1.00 68.56 933 ARG A N 1
ATOM 1178 C CA . ARG A 1 243 ? 14.299 -3.415 69.185 1.00 66.48 933 ARG A CA 1
ATOM 1179 C C . ARG A 1 243 ? 15.750 -3.267 68.715 1.00 60.31 933 ARG A C 1
ATOM 1180 O O . ARG A 1 243 ? 16.645 -3.922 69.263 1.00 57.77 933 ARG A O 1
ATOM 1188 N N . GLN A 1 244 ? 16.034 -2.399 67.732 1.00 56.17 934 GLN A N 1
ATOM 1189 C CA . GLN A 1 244 ? 17.435 -2.074 67.499 1.00 55.79 934 GLN A CA 1
ATOM 1190 C C . GLN A 1 244 ? 18.062 -1.506 68.764 1.00 57.14 934 GLN A C 1
ATOM 1191 O O . GLN A 1 244 ? 19.211 -1.826 69.091 1.00 55.96 934 GLN A O 1
ATOM 1197 N N . HIS A 1 245 ? 17.306 -0.684 69.506 1.00 60.26 935 HIS A N 1
ATOM 1198 C CA . HIS A 1 245 ? 17.801 -0.131 70.769 1.00 56.64 935 HIS A CA 1
ATOM 1199 C C . HIS A 1 245 ? 18.195 -1.243 71.735 1.00 51.21 935 HIS A C 1
ATOM 1200 O O . HIS A 1 245 ? 19.287 -1.222 72.314 1.00 49.07 935 HIS A O 1
ATOM 1207 N N . CYS A 1 246 ? 17.325 -2.240 71.906 1.00 53.60 936 CYS A N 1
ATOM 1208 C CA . CYS A 1 246 ? 17.596 -3.292 72.884 1.00 53.19 936 CYS A CA 1
ATOM 1209 C C . CYS A 1 246 ? 18.649 -4.277 72.407 1.00 49.49 936 CYS A C 1
ATOM 1210 O O . CYS A 1 246 ? 19.409 -4.793 73.230 1.00 47.60 936 CYS A O 1
ATOM 1213 N N . LEU A 1 247 ? 18.707 -4.552 71.100 1.00 52.61 937 LEU A N 1
ATOM 1214 C CA . LEU A 1 247 ? 19.760 -5.409 70.565 1.00 44.99 937 LEU A CA 1
ATOM 1215 C C . LEU A 1 247 ? 21.137 -4.813 70.830 1.00 43.89 937 LEU A C 1
ATOM 1216 O O . LEU A 1 247 ? 22.039 -5.497 71.332 1.00 42.45 937 LEU A O 1
ATOM 1221 N N . ALA A 1 248 ? 21.318 -3.528 70.511 1.00 43.68 938 ALA A N 1
ATOM 1222 C CA . ALA A 1 248 ? 22.624 -2.901 70.711 1.00 45.29 938 ALA A CA 1
ATOM 1223 C C . ALA A 1 248 ? 22.969 -2.799 72.189 1.00 48.94 938 ALA A C 1
ATOM 1224 O O . ALA A 1 248 ? 24.109 -3.073 72.592 1.00 46.74 938 ALA A O 1
ATOM 1226 N N . PHE A 1 249 ? 21.996 -2.408 73.012 1.00 46.85 939 PHE A N 1
ATOM 1227 C CA . PHE A 1 249 ? 22.214 -2.395 74.450 1.00 47.57 939 PHE A CA 1
ATOM 1228 C C . PHE A 1 249 ? 22.604 -3.775 74.945 1.00 45.45 939 PHE A C 1
ATOM 1229 O O . PHE A 1 249 ? 23.605 -3.935 75.655 1.00 46.42 939 PHE A O 1
ATOM 1237 N N . ARG A 1 250 ? 21.837 -4.796 74.550 1.00 46.08 940 ARG A N 1
ATOM 1238 C CA . ARG A 1 250 ? 22.111 -6.147 75.034 1.00 48.65 940 ARG A CA 1
ATOM 1239 C C . ARG A 1 250 ? 23.515 -6.601 74.642 1.00 48.51 940 ARG A C 1
ATOM 1240 O O . ARG A 1 250 ? 24.242 -7.178 75.466 1.00 45.46 940 ARG A O 1
ATOM 1248 N N . GLN A 1 251 ? 23.929 -6.302 73.405 1.00 44.26 941 GLN A N 1
ATOM 1249 C CA . GLN A 1 251 ? 25.262 -6.687 72.954 1.00 41.95 941 GLN A CA 1
ATOM 1250 C C . GLN A 1 251 ? 26.348 -5.983 73.750 1.00 44.61 941 GLN A C 1
ATOM 1251 O O . GLN A 1 251 ? 27.407 -6.566 74.009 1.00 44.10 941 GLN A O 1
ATOM 1257 N N . GLY A 1 252 ? 26.111 -4.731 74.150 1.00 48.16 942 GLY A N 1
ATOM 1258 C CA . GLY A 1 252 ? 27.093 -4.044 74.974 1.00 42.00 942 GLY A CA 1
ATOM 1259 C C . GLY A 1 252 ? 27.211 -4.680 76.342 1.00 46.75 942 GLY A C 1
ATOM 1260 O O . GLY A 1 252 ? 28.317 -4.919 76.842 1.00 49.08 942 GLY A O 1
ATOM 1261 N N . LEU A 1 253 ? 26.067 -4.970 76.966 1.00 43.44 943 LEU A N 1
ATOM 1262 C CA . LEU A 1 253 ? 26.082 -5.714 78.218 1.00 45.49 943 LEU A CA 1
ATOM 1263 C C . LEU A 1 253 ? 26.930 -6.966 78.083 1.00 46.06 943 LEU A C 1
ATOM 1264 O O . LEU A 1 253 ? 27.827 -7.218 78.897 1.00 50.45 943 LEU A O 1
ATOM 1269 N N . ALA A 1 254 ? 26.682 -7.746 77.026 1.00 42.93 944 ALA A N 1
ATOM 1270 C CA . ALA A 1 254 ? 27.355 -9.024 76.866 1.00 43.56 944 ALA A CA 1
ATOM 1271 C C . ALA A 1 254 ? 28.853 -8.881 76.658 1.00 42.28 944 ALA A C 1
ATOM 1272 O O . ALA A 1 254 ? 29.577 -9.865 76.829 1.00 46.27 944 ALA A O 1
ATOM 1274 N N . ASN A 1 255 ? 29.343 -7.691 76.317 1.00 41.32 945 ASN A N 1
ATOM 1275 C CA . ASN A 1 255 ? 30.784 -7.485 76.222 1.00 41.90 945 ASN A CA 1
ATOM 1276 C C . ASN A 1 255 ? 31.479 -7.566 77.576 1.00 49.21 945 ASN A C 1
ATOM 1277 O O . ASN A 1 255 ? 32.692 -7.803 77.611 1.00 51.83 945 ASN A O 1
ATOM 1282 N N . VAL A 1 256 ? 30.749 -7.363 78.686 1.00 48.17 946 VAL A N 1
ATOM 1283 C CA . VAL A 1 256 ? 31.329 -7.307 80.023 1.00 50.99 946 VAL A CA 1
ATOM 1284 C C . VAL A 1 256 ? 30.829 -8.447 80.909 1.00 53.26 946 VAL A C 1
ATOM 1285 O O . VAL A 1 256 ? 31.629 -9.174 81.518 1.00 50.49 946 VAL A O 1
ATOM 1289 N N . VAL A 1 257 ? 29.511 -8.605 81.026 1.00 47.15 947 VAL A N 1
ATOM 1290 C CA . VAL A 1 257 ? 28.929 -9.714 81.771 1.00 49.58 947 VAL A CA 1
ATOM 1291 C C . VAL A 1 257 ? 28.157 -10.594 80.801 1.00 51.28 947 VAL A C 1
ATOM 1292 O O . VAL A 1 257 ? 27.366 -10.098 79.986 1.00 49.38 947 VAL A O 1
ATOM 1296 N N . SER A 1 258 ? 28.420 -11.894 80.857 1.00 51.19 948 SER A N 1
ATOM 1297 C CA . SER A 1 258 ? 27.797 -12.790 79.898 1.00 49.95 948 SER A CA 1
ATOM 1298 C C . SER A 1 258 ? 26.304 -12.886 80.169 1.00 54.98 948 SER A C 1
ATOM 1299 O O . SER A 1 258 ? 25.866 -12.980 81.322 1.00 63.56 948 SER A O 1
ATOM 1302 N N . LEU A 1 259 ? 25.520 -12.859 79.092 1.00 51.07 949 LEU A N 1
ATOM 1303 C CA . LEU A 1 259 ? 24.073 -12.953 79.204 1.00 53.55 949 LEU A CA 1
ATOM 1304 C C . LEU A 1 259 ? 23.629 -14.278 79.787 1.00 58.66 949 LEU A C 1
ATOM 1305 O O . LEU A 1 259 ? 22.490 -14.388 80.256 1.00 60.48 949 LEU A O 1
ATOM 1310 N N . GLU A 1 260 ? 24.489 -15.293 79.751 1.00 57.19 950 GLU A N 1
ATOM 1311 C CA . GLU A 1 260 ? 24.091 -16.557 80.349 1.00 63.97 950 GLU A CA 1
ATOM 1312 C C . GLU A 1 260 ? 24.120 -16.479 81.873 1.00 61.55 950 GLU A C 1
ATOM 1313 O O . GLU A 1 260 ? 23.213 -16.996 82.530 1.00 62.24 950 GLU A O 1
ATOM 1319 N N . TRP A 1 261 ? 25.142 -15.829 82.445 1.00 58.02 951 TRP A N 1
ATOM 1320 C CA . TRP A 1 261 ? 25.100 -15.450 83.856 1.00 58.93 951 TRP A CA 1
ATOM 1321 C C . TRP A 1 261 ? 23.802 -14.720 84.189 1.00 60.43 951 TRP A C 1
ATOM 1322 O O . TRP A 1 261 ? 23.113 -15.058 85.156 1.00 60.14 951 TRP A O 1
ATOM 1333 N N . LEU A 1 262 ? 23.442 -13.722 83.385 1.00 59.61 952 LEU A N 1
ATOM 1334 C CA . LEU A 1 262 ? 22.270 -12.921 83.718 1.00 56.94 952 LEU A CA 1
ATOM 1335 C C . LEU A 1 262 ? 20.984 -13.724 83.608 1.00 57.30 952 LEU A C 1
ATOM 1336 O O . LEU A 1 262 ? 20.010 -13.429 84.308 1.00 57.96 952 LEU A O 1
ATOM 1341 N N . ARG A 1 263 ? 20.945 -14.739 82.746 1.00 62.24 953 ARG A N 1
ATOM 1342 C CA . ARG A 1 263 ? 19.683 -15.455 82.596 1.00 61.89 953 ARG A CA 1
ATOM 1343 C C . ARG A 1 263 ? 19.376 -16.347 83.800 1.00 61.76 953 ARG A C 1
ATOM 1344 O O . ARG A 1 263 ? 18.318 -16.987 83.829 1.00 57.32 953 ARG A O 1
ATOM 1352 N N . MET A 1 264 ? 20.261 -16.380 84.803 1.00 59.05 954 MET A N 1
ATOM 1353 C CA . MET A 1 264 ? 19.918 -16.973 86.091 1.00 60.48 954 MET A CA 1
ATOM 1354 C C . MET A 1 264 ? 18.811 -16.234 86.816 1.00 56.04 954 MET A C 1
ATOM 1355 O O . MET A 1 264 ? 18.281 -16.772 87.790 1.00 58.14 954 MET A O 1
ATOM 1360 N N . PHE A 1 265 ? 18.475 -15.015 86.399 1.00 55.43 955 PHE A N 1
ATOM 1361 C CA . PHE A 1 265 ? 17.747 -14.082 87.244 1.00 55.72 955 PHE A CA 1
ATOM 1362 C C . PHE A 1 265 ? 16.433 -13.626 86.621 1.00 54.35 955 PHE A C 1
ATOM 1363 O O . PHE A 1 265 ? 16.306 -13.489 85.403 1.00 65.43 955 PHE A O 1
ATOM 1371 N N . ASP A 1 266 ? 15.473 -13.375 87.498 1.00 58.96 956 ASP A N 1
ATOM 1372 C CA . ASP A 1 266 ? 14.239 -12.650 87.242 1.00 61.52 956 ASP A CA 1
ATOM 1373 C C . ASP A 1 266 ? 14.546 -11.252 86.695 1.00 60.18 956 ASP A C 1
ATOM 1374 O O . ASP A 1 266 ? 15.678 -10.763 86.762 1.00 59.45 956 ASP A O 1
ATOM 1379 N N . GLN A 1 267 ? 13.511 -10.574 86.197 1.00 55.51 957 GLN A N 1
ATOM 1380 C CA . GLN A 1 267 ? 13.673 -9.150 85.924 1.00 58.12 957 GLN A CA 1
ATOM 1381 C C . GLN A 1 267 ? 13.804 -8.358 87.223 1.00 62.24 957 GLN A C 1
ATOM 1382 O O . GLN A 1 267 ? 14.709 -7.523 87.359 1.00 59.23 957 GLN A O 1
ATOM 1388 N N . GLN A 1 268 ? 12.922 -8.623 88.201 1.00 62.46 958 GLN A N 1
ATOM 1389 C CA . GLN A 1 268 ? 13.028 -7.970 89.502 1.00 53.71 958 GLN A CA 1
ATOM 1390 C C . GLN A 1 268 ? 14.379 -8.243 90.130 1.00 52.62 958 GLN A C 1
ATOM 1391 O O . GLN A 1 268 ? 15.043 -7.327 90.628 1.00 52.38 958 GLN A O 1
ATOM 1397 N N . GLU A 1 269 ? 14.818 -9.496 90.072 1.00 51.21 959 GLU A N 1
ATOM 1398 C CA . GLU A 1 269 ? 16.111 -9.845 90.631 1.00 52.71 959 GLU A CA 1
ATOM 1399 C C . GLU A 1 269 ? 17.230 -9.068 89.954 1.00 54.74 959 GLU A C 1
ATOM 1400 O O . GLU A 1 269 ? 18.179 -8.631 90.618 1.00 54.30 959 GLU A O 1
ATOM 1406 N N . ILE A 1 270 ? 17.124 -8.861 88.635 1.00 57.09 960 ILE A N 1
ATOM 1407 C CA . ILE A 1 270 ? 18.115 -8.051 87.927 1.00 54.78 960 ILE A CA 1
ATOM 1408 C C . ILE A 1 270 ? 18.103 -6.616 88.454 1.00 53.57 960 ILE A C 1
ATOM 1409 O O . ILE A 1 270 ? 19.157 -6.048 88.777 1.00 52.48 960 ILE A O 1
ATOM 1414 N N . GLN A 1 271 ? 16.912 -6.014 88.572 1.00 48.06 961 GLN A N 1
ATOM 1415 C CA . GLN A 1 271 ? 16.842 -4.669 89.129 1.00 47.21 961 GLN A CA 1
ATOM 1416 C C . GLN A 1 271 ? 17.572 -4.602 90.461 1.00 53.32 961 GLN A C 1
ATOM 1417 O O . GLN A 1 271 ? 18.339 -3.664 90.715 1.00 52.90 961 GLN A O 1
ATOM 1423 N N . VAL A 1 272 ? 17.387 -5.622 91.302 1.00 51.34 962 VAL A N 1
ATOM 1424 C CA . VAL A 1 272 ? 18.053 -5.639 92.595 1.00 47.99 962 VAL A CA 1
ATOM 1425 C C . VAL A 1 272 ? 19.563 -5.754 92.424 1.00 51.34 962 VAL A C 1
ATOM 1426 O O . VAL A 1 272 ? 20.327 -5.148 93.184 1.00 52.86 962 VAL A O 1
ATOM 1430 N N . LEU A 1 273 ? 20.025 -6.513 91.419 1.00 53.92 963 LEU A N 1
ATOM 1431 C CA . LEU A 1 273 ? 21.466 -6.594 91.165 1.00 53.03 963 LEU A CA 1
ATOM 1432 C C . LEU A 1 273 ? 22.055 -5.235 90.814 1.00 51.68 963 LEU A C 1
ATOM 1433 O O . LEU A 1 273 ? 23.256 -5.017 91.023 1.00 51.14 963 LEU A O 1
ATOM 1438 N N . ILE A 1 274 ? 21.231 -4.313 90.311 1.00 51.29 964 ILE A N 1
ATOM 1439 C CA . ILE A 1 274 ? 21.706 -3.013 89.849 1.00 51.64 964 ILE A CA 1
ATOM 1440 C C . ILE A 1 274 ? 21.646 -1.971 90.965 1.00 51.91 964 ILE A C 1
ATOM 1441 O O . ILE A 1 274 ? 22.655 -1.328 91.285 1.00 48.51 964 ILE A O 1
ATOM 1446 N N . SER A 1 275 ? 20.465 -1.788 91.563 1.00 53.01 965 SER A N 1
ATOM 1447 C CA . SER A 1 275 ? 20.246 -0.721 92.531 1.00 51.25 965 SER A CA 1
ATOM 1448 C C . SER A 1 275 ? 19.923 -1.212 93.944 1.00 54.17 965 SER A C 1
ATOM 1449 O O . SER A 1 275 ? 19.464 -0.411 94.768 1.00 56.48 965 SER A O 1
ATOM 1452 N N . GLY A 1 276 ? 20.155 -2.488 94.258 1.00 52.08 966 GLY A N 1
ATOM 1453 C CA . GLY A 1 276 ? 20.048 -2.968 95.623 1.00 51.32 966 GLY A CA 1
ATOM 1454 C C . GLY A 1 276 ? 18.664 -3.494 95.985 1.00 55.15 966 GLY A C 1
ATOM 1455 O O . GLY A 1 276 ? 17.693 -3.400 95.225 1.00 55.03 966 GLY A O 1
ATOM 1456 N N . ALA A 1 277 ? 18.579 -4.052 97.194 1.00 54.13 967 ALA A N 1
ATOM 1457 C CA . ALA A 1 277 ? 17.381 -4.748 97.650 1.00 55.93 967 ALA A CA 1
ATOM 1458 C C . ALA A 1 277 ? 16.411 -3.792 98.332 1.00 54.31 967 ALA A C 1
ATOM 1459 O O . ALA A 1 277 ? 16.816 -2.956 99.136 1.00 56.07 967 ALA A O 1
ATOM 1461 N N . GLN A 1 278 ? 15.122 -3.929 98.020 1.00 56.34 968 GLN A N 1
ATOM 1462 C CA . GLN A 1 278 ? 14.087 -3.077 98.611 1.00 58.68 968 GLN A CA 1
ATOM 1463 C C . GLN A 1 278 ? 13.704 -3.626 99.989 1.00 65.77 968 GLN A C 1
ATOM 1464 O O . GLN A 1 278 ? 12.600 -4.117 100.223 1.00 69.80 968 GLN A O 1
ATOM 1470 N N . VAL A 1 279 ? 14.654 -3.534 100.913 1.00 64.97 969 VAL A N 1
ATOM 1471 C CA . VAL A 1 279 ? 14.458 -4.000 102.286 1.00 59.54 969 VAL A CA 1
ATOM 1472 C C . VAL A 1 279 ? 14.839 -2.880 103.233 1.00 61.99 969 VAL A C 1
ATOM 1473 O O . VAL A 1 279 ? 15.582 -1.956 102.857 1.00 62.17 969 VAL A O 1
ATOM 1477 N N . PRO A 1 280 ? 14.366 -2.919 104.482 1.00 65.81 970 PRO A N 1
ATOM 1478 C CA . PRO A 1 280 ? 14.822 -1.929 105.465 1.00 65.48 970 PRO A CA 1
ATOM 1479 C C . PRO A 1 280 ? 16.303 -2.107 105.772 1.00 60.72 970 PRO A C 1
ATOM 1480 O O . PRO A 1 280 ? 16.867 -3.197 105.633 1.00 57.51 970 PRO A O 1
ATOM 1484 N N . ILE A 1 281 ? 16.941 -1.013 106.169 1.00 54.96 971 ILE A N 1
ATOM 1485 C CA . ILE A 1 281 ? 18.361 -1.061 106.498 1.00 58.23 971 ILE A CA 1
ATOM 1486 C C . ILE A 1 281 ? 18.555 -1.650 107.897 1.00 60.95 971 ILE A C 1
ATOM 1487 O O . ILE A 1 281 ? 17.963 -1.183 108.882 1.00 54.43 971 ILE A O 1
ATOM 1492 N N . SER A 1 282 ? 19.396 -2.680 107.984 1.00 58.21 972 SER A N 1
ATOM 1493 C CA . SER A 1 282 ? 19.694 -3.367 109.235 1.00 54.69 972 SER A CA 1
ATOM 1494 C C . SER A 1 282 ? 20.960 -2.778 109.848 1.00 58.47 972 SER A C 1
ATOM 1495 O O . SER A 1 282 ? 22.066 -2.947 109.307 1.00 53.61 972 SER A O 1
ATOM 1498 N N . LEU A 1 283 ? 20.800 -2.119 110.999 1.00 56.57 973 LEU A N 1
ATOM 1499 C CA . LEU A 1 283 ? 21.947 -1.526 111.679 1.00 58.08 973 LEU A CA 1
ATOM 1500 C C . LEU A 1 283 ? 22.884 -2.586 112.234 1.00 56.70 973 LEU A C 1
ATOM 1501 O O . LEU A 1 283 ? 24.104 -2.377 112.259 1.00 55.77 973 LEU A O 1
ATOM 1506 N N . GLU A 1 284 ? 22.346 -3.731 112.660 1.00 55.51 974 GLU A N 1
ATOM 1507 C CA . GLU A 1 284 ? 23.211 -4.821 113.101 1.00 55.75 974 GLU A CA 1
ATOM 1508 C C . GLU A 1 284 ? 24.111 -5.280 111.964 1.00 60.49 974 GLU A C 1
ATOM 1509 O O . GLU A 1 284 ? 25.333 -5.399 112.137 1.00 58.94 974 GLU A O 1
ATOM 1515 N N . ASP A 1 285 ? 23.527 -5.503 110.776 1.00 58.92 975 ASP A N 1
ATOM 1516 C CA . ASP A 1 285 ? 24.330 -5.885 109.618 1.00 51.04 975 ASP A CA 1
ATOM 1517 C C . ASP A 1 285 ? 25.329 -4.793 109.269 1.00 50.78 975 ASP A C 1
ATOM 1518 O O . ASP A 1 285 ? 26.528 -5.055 109.114 1.00 48.79 975 ASP A O 1
ATOM 1523 N N . LEU A 1 286 ? 24.858 -3.549 109.172 1.00 50.77 976 LEU A N 1
ATOM 1524 C CA . LEU A 1 286 ? 25.756 -2.441 108.861 1.00 51.42 976 LEU A CA 1
ATOM 1525 C C . LEU A 1 286 ? 26.884 -2.331 109.888 1.00 55.81 976 LEU A C 1
ATOM 1526 O O . LEU A 1 286 ? 28.066 -2.254 109.521 1.00 52.62 976 LEU A O 1
ATOM 1531 N N . LYS A 1 287 ? 26.535 -2.355 111.187 1.00 53.57 977 LYS A N 1
ATOM 1532 C CA . LYS A 1 287 ? 27.547 -2.316 112.243 1.00 52.29 977 LYS A CA 1
ATOM 1533 C C . LYS A 1 287 ? 28.519 -3.492 112.145 1.00 53.92 977 LYS A C 1
ATOM 1534 O O . LYS A 1 287 ? 29.724 -3.331 112.372 1.00 53.16 977 LYS A O 1
ATOM 1540 N N . SER A 1 288 ? 28.024 -4.682 111.789 1.00 55.82 978 SER A N 1
ATOM 1541 C CA . SER A 1 288 ? 28.901 -5.848 111.707 1.00 52.69 978 SER A CA 1
ATOM 1542 C C . SER A 1 288 ? 29.982 -5.693 110.647 1.00 54.32 978 SER A C 1
ATOM 1543 O O . SER A 1 288 ? 31.081 -6.229 110.814 1.00 57.79 978 SER A O 1
ATOM 1546 N N . PHE A 1 289 ? 29.706 -4.976 109.552 1.00 53.48 979 PHE A N 1
ATOM 1547 C CA . PHE A 1 289 ? 30.666 -4.886 108.450 1.00 53.95 979 PHE A CA 1
ATOM 1548 C C . PHE A 1 289 ? 31.100 -3.449 108.172 1.00 54.83 979 PHE A C 1
ATOM 1549 O O . PHE A 1 289 ? 31.508 -3.116 107.050 1.00 53.80 979 PHE A O 1
ATOM 1557 N N . THR A 1 290 ? 31.033 -2.596 109.196 1.00 54.70 980 THR A N 1
ATOM 1558 C CA . THR A 1 290 ? 31.547 -1.242 109.108 1.00 53.54 980 THR A CA 1
ATOM 1559 C C . THR A 1 290 ? 33.027 -1.240 109.449 1.00 49.79 980 THR A C 1
ATOM 1560 O O . THR A 1 290 ? 33.466 -1.919 110.377 1.00 56.67 980 THR A O 1
ATOM 1564 N N . ASN A 1 291 ? 33.779 -0.487 108.671 1.00 52.61 981 ASN A N 1
ATOM 1565 C CA . ASN A 1 291 ? 35.212 -0.301 108.799 1.00 52.50 981 ASN A CA 1
ATOM 1566 C C . ASN A 1 291 ? 35.460 1.041 109.477 1.00 55.09 981 ASN A C 1
ATOM 1567 O O . ASN A 1 291 ? 34.701 2.000 109.275 1.00 52.40 981 ASN A O 1
ATOM 1572 N N . TYR A 1 292 ? 36.496 1.104 110.311 1.00 53.39 982 TYR A N 1
ATOM 1573 C CA . TYR A 1 292 ? 36.831 2.340 110.996 1.00 52.28 982 TYR A CA 1
ATOM 1574 C C . TYR A 1 292 ? 38.252 2.737 110.645 1.00 52.36 982 TYR A C 1
ATOM 1575 O O . TYR A 1 292 ? 39.093 1.886 110.357 1.00 57.62 982 TYR A O 1
ATOM 1584 N N . SER A 1 293 ? 38.503 4.044 110.672 1.00 50.12 983 SER A N 1
ATOM 1585 C CA . SER A 1 293 ? 39.717 4.617 110.118 1.00 46.87 983 SER A CA 1
ATOM 1586 C C . SER A 1 293 ? 40.027 5.937 110.805 1.00 50.91 983 SER A C 1
ATOM 1587 O O . SER A 1 293 ? 39.141 6.582 111.373 1.00 51.51 983 SER A O 1
ATOM 1590 N N . GLY A 1 294 ? 41.296 6.343 110.730 1.00 45.59 984 GLY A N 1
ATOM 1591 C CA . GLY A 1 294 ? 41.709 7.601 111.327 1.00 48.27 984 GLY A CA 1
ATOM 1592 C C . GLY A 1 294 ? 41.720 7.633 112.842 1.00 50.61 984 GLY A C 1
ATOM 1593 O O . GLY A 1 294 ? 41.780 8.714 113.439 1.00 54.84 984 GLY A O 1
ATOM 1594 N N . GLY A 1 295 ? 41.671 6.480 113.488 1.00 48.98 985 GLY A N 1
ATOM 1595 C CA . GLY A 1 295 ? 41.670 6.385 114.923 1.00 44.59 985 GLY A CA 1
ATOM 1596 C C . GLY A 1 295 ? 40.379 5.856 115.492 1.00 49.12 985 GLY A C 1
ATOM 1597 O O . GLY A 1 295 ? 40.348 5.481 116.668 1.00 55.87 985 GLY A O 1
ATOM 1598 N N . TYR A 1 296 ? 39.310 5.826 114.705 1.00 47.32 986 TYR A N 1
ATOM 1599 C CA . TYR A 1 296 ? 38.056 5.291 115.207 1.00 46.69 986 TYR A CA 1
ATOM 1600 C C . TYR A 1 296 ? 38.134 3.770 115.299 1.00 45.71 986 TYR A C 1
ATOM 1601 O O . TYR A 1 296 ? 39.030 3.126 114.745 1.00 43.76 986 TYR A O 1
ATOM 1610 N N . SER A 1 297 ? 37.167 3.204 116.007 1.00 44.41 987 SER A N 1
ATOM 1611 C CA . SER A 1 297 ? 36.983 1.763 116.104 1.00 44.90 987 SER A CA 1
ATOM 1612 C C . SER A 1 297 ? 35.621 1.547 116.743 1.00 47.07 987 SER A C 1
ATOM 1613 O O . SER A 1 297 ? 34.980 2.495 117.210 1.00 47.98 987 SER A O 1
ATOM 1616 N N . ALA A 1 298 ? 35.182 0.287 116.760 1.00 45.04 988 ALA A N 1
ATOM 1617 C CA . ALA A 1 298 ? 33.830 -0.001 117.225 1.00 47.07 988 ALA A CA 1
ATOM 1618 C C . ALA A 1 298 ? 33.559 0.572 118.611 1.00 48.21 988 ALA A C 1
ATOM 1619 O O . ALA A 1 298 ? 32.406 0.879 118.930 1.00 52.32 988 ALA A O 1
ATOM 1621 N N . ASP A 1 299 ? 34.597 0.754 119.436 1.00 49.30 989 ASP A N 1
ATOM 1622 C CA . ASP A 1 299 ? 34.426 1.195 120.821 1.00 48.92 989 ASP A CA 1
ATOM 1623 C C . ASP A 1 299 ? 34.952 2.600 121.087 1.00 44.43 989 ASP A C 1
ATOM 1624 O O . ASP A 1 299 ? 35.024 3.006 122.247 1.00 50.44 989 ASP A O 1
ATOM 1629 N N . HIS A 1 300 ? 35.363 3.333 120.072 1.00 44.29 990 HIS A N 1
ATOM 1630 C CA . HIS A 1 300 ? 35.668 4.738 120.282 1.00 44.31 990 HIS A CA 1
ATOM 1631 C C . HIS A 1 300 ? 34.414 5.455 120.785 1.00 45.09 990 HIS A C 1
ATOM 1632 O O . HIS A 1 300 ? 33.294 5.098 120.398 1.00 46.04 990 HIS A O 1
ATOM 1639 N N . PRO A 1 301 ? 34.548 6.416 121.698 1.00 46.53 991 PRO A N 1
ATOM 1640 C CA . PRO A 1 301 ? 33.339 7.101 122.192 1.00 47.66 991 PRO A CA 1
ATOM 1641 C C . PRO A 1 301 ? 32.533 7.787 121.104 1.00 40.76 991 PRO A C 1
ATOM 1642 O O . PRO A 1 301 ? 31.300 7.728 121.133 1.00 39.07 991 PRO A O 1
ATOM 1646 N N . VAL A 1 302 ? 33.184 8.444 120.146 1.00 41.14 992 VAL A N 1
ATOM 1647 C CA . VAL A 1 302 ? 32.425 9.103 119.086 1.00 44.64 992 VAL A CA 1
ATOM 1648 C C . VAL A 1 302 ? 31.605 8.085 118.301 1.00 43.06 992 VAL A C 1
ATOM 1649 O O . VAL A 1 302 ? 30.431 8.322 117.991 1.00 39.90 992 VAL A O 1
ATOM 1653 N N . ILE A 1 303 ? 32.205 6.925 117.998 1.00 41.12 993 ILE A N 1
ATOM 1654 C CA . ILE A 1 303 ? 31.493 5.848 117.314 1.00 42.01 993 ILE A CA 1
ATOM 1655 C C . ILE A 1 303 ? 30.286 5.400 118.129 1.00 45.86 993 ILE A C 1
ATOM 1656 O O . ILE A 1 303 ? 29.190 5.203 117.584 1.00 46.99 993 ILE A O 1
ATOM 1661 N N . LYS A 1 304 ? 30.462 5.227 119.444 1.00 43.08 994 LYS A N 1
ATOM 1662 C CA . LYS A 1 304 ? 29.340 4.828 120.289 1.00 43.72 994 LYS A CA 1
ATOM 1663 C C . LYS A 1 304 ? 28.221 5.855 120.233 1.00 43.36 994 LYS A C 1
ATOM 1664 O O . LYS A 1 304 ? 27.036 5.495 120.204 1.00 45.48 994 LYS A O 1
ATOM 1670 N N . VAL A 1 305 ? 28.574 7.139 120.196 1.00 40.32 995 VAL A N 1
ATOM 1671 C CA . VAL A 1 305 ? 27.551 8.169 120.032 1.00 46.72 995 VAL A CA 1
ATOM 1672 C C . VAL A 1 305 ? 26.869 8.014 118.679 1.00 46.37 995 VAL A C 1
ATOM 1673 O O . VAL A 1 305 ? 25.634 8.048 118.574 1.00 42.70 995 VAL A O 1
ATOM 1677 N N . PHE A 1 306 ? 27.674 7.797 117.631 1.00 44.28 996 PHE A N 1
ATOM 1678 C CA . PHE A 1 306 ? 27.164 7.654 116.269 1.00 43.80 996 PHE A CA 1
ATOM 1679 C C . PHE A 1 306 ? 26.065 6.600 116.185 1.00 42.69 996 PHE A C 1
ATOM 1680 O O . PHE A 1 306 ? 24.953 6.883 115.722 1.00 42.28 996 PHE A O 1
ATOM 1688 N N . TRP A 1 307 ? 26.348 5.383 116.665 1.00 43.83 997 TRP A N 1
ATOM 1689 C CA . TRP A 1 307 ? 25.368 4.303 116.568 1.00 44.13 997 TRP A CA 1
ATOM 1690 C C . TRP A 1 307 ? 24.164 4.543 117.463 1.00 45.07 997 TRP A C 1
ATOM 1691 O O . TRP A 1 307 ? 23.068 4.073 117.154 1.00 48.48 997 TRP A O 1
ATOM 1702 N N . ARG A 1 308 ? 24.329 5.266 118.566 1.00 47.94 998 ARG A N 1
ATOM 1703 C CA . ARG A 1 308 ? 23.147 5.653 119.330 1.00 52.72 998 ARG A CA 1
ATOM 1704 C C . ARG A 1 308 ? 22.309 6.659 118.548 1.00 48.87 998 ARG A C 1
ATOM 1705 O O . ARG A 1 308 ? 21.075 6.649 118.612 1.00 49.21 998 ARG A O 1
ATOM 1713 N N . VAL A 1 309 ? 22.949 7.555 117.814 1.00 44.87 999 VAL A N 1
ATOM 1714 C CA . VAL A 1 309 ? 22.168 8.463 116.995 1.00 46.17 999 VAL A CA 1
ATOM 1715 C C . VAL A 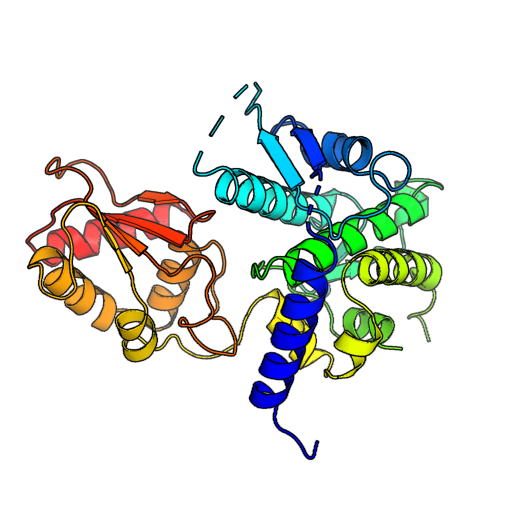1 309 ? 21.459 7.680 115.891 1.00 45.76 999 VAL A C 1
ATOM 1716 O O . VAL A 1 309 ? 20.226 7.706 115.793 1.00 42.28 999 VAL A O 1
ATOM 1720 N N . VAL A 1 310 ? 22.201 6.908 115.089 1.00 41.49 1000 VAL A N 1
ATOM 1721 C CA . VAL A 1 310 ? 21.503 6.348 113.929 1.00 48.92 1000 VAL A CA 1
ATOM 1722 C C . VAL A 1 310 ? 20.552 5.212 114.331 1.00 49.02 1000 VAL A C 1
ATOM 1723 O O . VAL A 1 310 ? 19.640 4.901 113.559 1.00 48.43 1000 VAL A O 1
ATOM 1727 N N . GLU A 1 311 ? 20.690 4.630 115.542 1.00 49.35 1001 GLU A N 1
ATOM 1728 C CA . GLU A 1 311 ? 19.693 3.678 116.056 1.00 45.32 1001 GLU A CA 1
ATOM 1729 C C . GLU A 1 311 ? 18.330 4.324 116.264 1.00 44.96 1001 GLU A C 1
ATOM 1730 O O . GLU A 1 311 ? 17.317 3.620 116.240 1.00 48.31 1001 GLU A O 1
ATOM 1736 N N . GLY A 1 312 ? 18.278 5.636 116.487 1.00 46.28 1002 GLY A N 1
ATOM 1737 C CA . GLY A 1 312 ? 17.036 6.373 116.603 1.00 43.54 1002 GLY A CA 1
ATOM 1738 C C . GLY A 1 312 ? 16.492 6.948 115.312 1.00 48.42 1002 GLY A C 1
ATOM 1739 O O . GLY A 1 312 ? 15.472 7.640 115.354 1.00 46.90 1002 GLY A O 1
ATOM 1740 N N . PHE A 1 313 ? 17.143 6.686 114.171 1.00 48.08 1003 PHE A N 1
ATOM 1741 C CA . PHE A 1 313 ? 16.703 7.180 112.869 1.00 50.39 1003 PHE A CA 1
ATOM 1742 C C . PHE A 1 313 ? 15.508 6.379 112.354 1.00 51.69 1003 PHE A C 1
ATOM 1743 O O . PHE A 1 313 ? 15.483 5.149 112.456 1.00 53.20 1003 PHE A O 1
ATOM 1751 N N . THR A 1 314 ? 14.536 7.072 111.756 1.00 52.33 1004 THR A N 1
ATOM 1752 C CA . THR A 1 314 ? 13.486 6.382 111.009 1.00 54.56 1004 THR A CA 1
ATOM 1753 C C . THR A 1 314 ? 14.088 5.609 109.835 1.00 54.21 1004 THR A C 1
ATOM 1754 O O . THR A 1 314 ? 15.228 5.831 109.433 1.00 55.93 1004 THR A O 1
ATOM 1758 N N . ASP A 1 315 ? 13.289 4.694 109.272 1.00 60.30 1005 ASP A N 1
ATOM 1759 C CA . ASP A 1 315 ? 13.712 3.956 108.081 1.00 60.93 1005 ASP A CA 1
ATOM 1760 C C . ASP A 1 315 ? 14.024 4.901 106.930 1.00 57.93 1005 ASP A C 1
ATOM 1761 O O . ASP A 1 315 ? 14.917 4.635 106.118 1.00 56.94 1005 ASP A O 1
ATOM 1766 N N . GLU A 1 316 ? 13.310 6.019 106.854 1.00 61.03 1006 GLU A N 1
ATOM 1767 C CA . GLU A 1 316 ? 13.597 7.007 105.823 1.00 57.55 1006 GLU A CA 1
ATOM 1768 C C . GLU A 1 316 ? 14.963 7.644 106.029 1.00 56.48 1006 GLU A C 1
ATOM 1769 O O . GLU A 1 316 ? 15.704 7.854 105.058 1.00 50.20 1006 GLU A O 1
ATOM 1775 N N . GLU A 1 317 ? 15.309 7.965 107.292 1.00 53.78 1007 GLU A N 1
ATOM 1776 C CA . GLU A 1 317 ? 16.590 8.604 107.584 1.00 49.66 1007 GLU A CA 1
ATOM 1777 C C . GLU A 1 317 ? 17.764 7.636 107.429 1.00 48.89 1007 GLU A C 1
ATOM 1778 O O . GLU A 1 317 ? 18.858 8.056 107.032 1.00 49.07 1007 GLU A O 1
ATOM 1784 N N . LYS A 1 318 ? 17.571 6.349 107.735 1.00 47.77 1008 LYS A N 1
ATOM 1785 C CA . LYS A 1 318 ? 18.609 5.366 107.445 1.00 44.74 1008 LYS A CA 1
ATOM 1786 C C . LYS A 1 318 ? 18.848 5.281 105.947 1.00 51.91 1008 LYS A C 1
ATOM 1787 O O . LYS A 1 318 ? 19.995 5.158 105.496 1.00 51.80 1008 LYS A O 1
ATOM 1793 N N . ARG A 1 319 ? 17.768 5.352 105.161 1.00 52.71 1009 ARG A N 1
ATOM 1794 C CA . ARG A 1 319 ? 17.885 5.360 103.710 1.00 51.00 1009 ARG A CA 1
ATOM 1795 C C . ARG A 1 319 ? 18.672 6.573 103.239 1.00 53.11 1009 ARG A C 1
ATOM 1796 O O . ARG A 1 319 ? 19.572 6.452 102.395 1.00 50.37 1009 ARG A O 1
ATOM 1804 N N . LYS A 1 320 ? 18.348 7.755 103.780 1.00 50.88 1010 LYS A N 1
ATOM 1805 C CA . LYS A 1 320 ? 19.057 8.976 103.410 1.00 47.93 1010 LYS A CA 1
ATOM 1806 C C . LYS A 1 320 ? 20.515 8.924 103.837 1.00 46.12 1010 LYS A C 1
ATOM 1807 O O . LYS A 1 320 ? 21.391 9.427 103.127 1.00 47.53 1010 LYS A O 1
ATOM 1813 N N . LEU A 1 321 ? 20.804 8.353 105.005 1.00 48.13 1011 LEU A N 1
ATOM 1814 C CA . LEU A 1 321 ? 22.200 8.269 105.420 1.00 48.24 1011 LEU A CA 1
ATOM 1815 C C . LEU A 1 321 ? 22.988 7.369 104.478 1.00 44.95 1011 LEU A C 1
ATOM 1816 O O . LEU A 1 321 ? 24.113 7.699 104.081 1.00 44.04 1011 LEU A O 1
ATOM 1821 N N . LEU A 1 322 ? 22.407 6.235 104.089 1.00 44.49 1012 LEU A N 1
ATOM 1822 C CA . LEU A 1 322 ? 23.109 5.323 103.194 1.00 46.30 1012 LEU A CA 1
ATOM 1823 C C . LEU A 1 322 ? 23.342 5.963 101.832 1.00 49.56 1012 LEU A C 1
ATOM 1824 O O . LEU A 1 322 ? 24.444 5.885 101.276 1.00 48.06 1012 LEU A O 1
ATOM 1829 N N . LYS A 1 323 ? 22.308 6.598 101.273 1.00 46.57 1013 LYS A N 1
ATOM 1830 C CA . LYS A 1 323 ? 22.490 7.323 100.022 1.00 48.34 1013 LYS A CA 1
ATOM 1831 C C . LYS A 1 323 ? 23.580 8.381 100.160 1.00 48.66 1013 LYS A C 1
ATOM 1832 O O . LYS A 1 323 ? 24.422 8.545 99.266 1.00 52.13 1013 LYS A O 1
ATOM 1838 N N . PHE A 1 324 ? 23.609 9.073 101.298 1.00 44.36 1014 PHE A N 1
ATOM 1839 C CA . PHE A 1 324 ? 24.585 10.137 101.509 1.00 41.23 1014 PHE A CA 1
ATOM 1840 C C . PHE A 1 324 ? 26.018 9.616 101.475 1.00 44.74 1014 PHE A C 1
ATOM 1841 O O . PHE A 1 324 ? 26.924 10.310 101.004 1.00 43.90 1014 PHE A O 1
ATOM 1849 N N . VAL A 1 325 ? 26.249 8.406 101.979 1.00 48.91 1015 VAL A N 1
ATOM 1850 C CA . VAL A 1 325 ? 27.612 7.880 102.093 1.00 47.15 1015 VAL A CA 1
ATOM 1851 C C . VAL A 1 325 ? 28.043 7.101 100.854 1.00 47.77 1015 VAL A C 1
ATOM 1852 O O . VAL A 1 325 ? 29.211 7.158 100.458 1.00 46.85 1015 VAL A O 1
ATOM 1856 N N . THR A 1 326 ? 27.128 6.343 100.239 1.00 47.27 1016 THR A N 1
ATOM 1857 C CA . THR A 1 326 ? 27.469 5.422 99.163 1.00 48.18 1016 THR A CA 1
ATOM 1858 C C . THR A 1 326 ? 27.016 5.889 97.787 1.00 51.72 1016 THR A C 1
ATOM 1859 O O . THR A 1 326 ? 27.588 5.445 96.781 1.00 49.84 1016 THR A O 1
ATOM 1863 N N . SER A 1 327 ? 26.047 6.801 97.738 1.00 51.20 1017 SER A N 1
ATOM 1864 C CA . SER A 1 327 ? 25.282 7.310 96.597 1.00 50.95 1017 SER A CA 1
ATOM 1865 C C . SER A 1 327 ? 24.147 6.372 96.217 1.00 52.56 1017 SER A C 1
ATOM 1866 O O . SER A 1 327 ? 23.344 6.739 95.357 1.00 53.30 1017 SER A O 1
ATOM 1869 N N . CYS A 1 328 ? 24.009 5.210 96.859 1.00 52.74 1018 CYS A N 1
ATOM 1870 C CA . CYS A 1 328 ? 22.853 4.347 96.659 1.00 47.78 1018 CYS A CA 1
ATOM 1871 C C . CYS A 1 328 ? 22.062 4.232 97.956 1.00 50.87 1018 CYS A C 1
ATOM 1872 O O . CYS A 1 328 ? 22.633 4.103 99.048 1.00 47.41 1018 CYS A O 1
ATOM 1875 N N . SER A 1 329 ? 20.743 4.270 97.826 1.00 52.02 1019 SER A N 1
ATOM 1876 C CA . SER A 1 329 ? 19.849 4.280 98.967 1.00 48.69 1019 SER A CA 1
ATOM 1877 C C . SER A 1 329 ? 19.381 2.881 99.375 1.00 53.17 1019 SER A C 1
ATOM 1878 O O . SER A 1 329 ? 18.448 2.759 100.177 1.00 56.02 1019 SER A O 1
ATOM 1881 N N . ARG A 1 330 ? 19.999 1.827 98.853 1.00 53.04 1020 ARG A N 1
ATOM 1882 C CA . ARG A 1 330 ? 19.593 0.466 99.164 1.00 51.69 1020 ARG A CA 1
ATOM 1883 C C . ARG A 1 330 ? 20.831 -0.395 99.372 1.00 50.60 1020 ARG A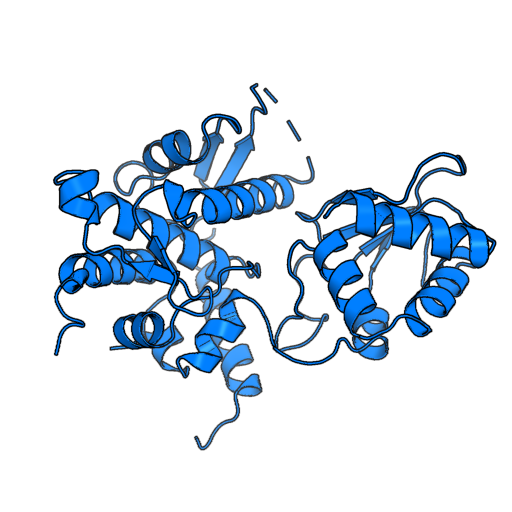 C 1
ATOM 1884 O O . ARG A 1 330 ? 21.900 -0.097 98.824 1.00 47.04 1020 ARG A O 1
ATOM 1892 N N . PRO A 1 331 ? 20.722 -1.448 100.174 1.00 49.27 1021 PRO A N 1
ATOM 1893 C CA . PRO A 1 331 ? 21.894 -2.288 100.475 1.00 48.27 1021 PRO A CA 1
ATOM 1894 C C . PRO A 1 331 ? 22.080 -3.382 99.437 1.00 50.00 1021 PRO A C 1
ATOM 1895 O O . PRO A 1 331 ? 21.128 -3.761 98.733 1.00 48.67 1021 PRO A O 1
ATOM 1899 N N . PRO A 1 332 ? 23.282 -3.953 99.345 1.00 52.78 1022 PRO A N 1
ATOM 1900 C CA . PRO A 1 332 ? 23.470 -5.130 98.489 1.00 56.11 1022 PRO A CA 1
ATOM 1901 C C . PRO A 1 332 ? 22.667 -6.309 99.016 1.00 57.66 1022 PRO A C 1
ATOM 1902 O O . PRO A 1 332 ? 22.595 -6.539 100.226 1.00 57.92 1022 PRO A O 1
ATOM 1906 N N . LEU A 1 333 ? 22.084 -7.073 98.087 1.00 57.25 1023 LEU A N 1
ATOM 1907 C CA . LEU A 1 333 ? 21.294 -8.258 98.409 1.00 56.87 1023 LEU A CA 1
ATOM 1908 C C . LEU A 1 333 ? 21.963 -9.122 99.484 1.00 57.79 1023 LEU A C 1
ATOM 1909 O O . LEU A 1 333 ? 21.309 -9.571 100.428 1.00 54.27 1023 LEU A O 1
ATOM 1914 N N . LEU A 1 334 ? 23.266 -9.349 99.366 1.00 59.96 1024 LEU A N 1
ATOM 1915 C CA . LEU A 1 334 ? 23.982 -10.198 100.307 1.00 58.09 1024 LEU A CA 1
ATOM 1916 C C . LEU A 1 334 ? 24.454 -9.441 101.546 1.00 59.45 1024 LEU A C 1
ATOM 1917 O O . LEU A 1 334 ? 25.269 -9.972 102.313 1.00 61.00 1024 LEU A O 1
ATOM 1922 N N . GLY A 1 335 ? 23.961 -8.224 101.766 1.00 60.13 1025 GLY A N 1
ATOM 1923 C CA . GLY A 1 335 ? 24.308 -7.481 102.965 1.00 59.01 1025 GLY A CA 1
ATOM 1924 C C . GLY A 1 335 ? 25.594 -6.694 102.810 1.00 58.97 1025 GLY A C 1
ATOM 1925 O O . GLY A 1 335 ? 26.296 -6.760 101.791 1.00 60.22 1025 GLY A O 1
ATOM 1926 N N . PHE A 1 336 ? 25.924 -5.945 103.870 1.00 54.75 1026 PHE A N 1
ATOM 1927 C CA . PHE A 1 336 ? 27.047 -5.018 103.790 1.00 51.45 1026 PHE A CA 1
ATOM 1928 C C . PHE A 1 336 ? 28.397 -5.719 103.810 1.00 50.65 1026 PHE A C 1
ATOM 1929 O O . PHE A 1 336 ? 29.416 -5.074 103.529 1.00 49.81 1026 PHE A O 1
ATOM 1937 N N . LYS A 1 337 ? 28.433 -7.017 104.125 1.00 54.61 1027 LYS A N 1
ATOM 1938 C CA . LYS A 1 337 ? 29.648 -7.804 103.911 1.00 56.97 1027 LYS A CA 1
ATOM 1939 C C . LYS A 1 337 ? 30.066 -7.762 102.451 1.00 59.52 1027 LYS A C 1
ATOM 1940 O O . LYS A 1 337 ? 31.259 -7.838 102.139 1.00 61.94 1027 LYS A O 1
ATOM 1946 N N . GLU A 1 338 ? 29.100 -7.609 101.547 1.00 55.78 1028 GLU A N 1
ATOM 1947 C CA . GLU A 1 338 ? 29.359 -7.562 100.119 1.00 58.77 1028 GLU A CA 1
ATOM 1948 C C . GLU A 1 338 ? 29.187 -6.157 99.533 1.00 60.57 1028 GLU A C 1
ATOM 1949 O O . GLU A 1 338 ? 28.819 -6.010 98.364 1.00 66.60 1028 GLU A O 1
ATOM 1955 N N . LEU A 1 339 ? 29.455 -5.122 100.328 1.00 55.02 1029 LEU A N 1
ATOM 1956 C CA . LEU A 1 339 ? 29.603 -3.766 99.820 1.00 49.71 1029 LEU A CA 1
ATOM 1957 C C . LEU A 1 339 ? 31.076 -3.489 99.565 1.00 54.08 1029 LEU A C 1
ATOM 1958 O O . LEU A 1 339 ? 31.916 -3.704 100.440 1.00 54.35 1029 LEU A O 1
ATOM 1963 N N . TYR A 1 340 ? 31.394 -3.023 98.359 1.00 57.37 1030 TYR A N 1
ATOM 1964 C CA . TYR A 1 340 ? 32.779 -2.786 97.973 1.00 54.30 1030 TYR A CA 1
ATOM 1965 C C . TYR A 1 340 ? 32.907 -1.336 97.527 1.00 51.08 1030 TYR A C 1
ATOM 1966 O O . TYR A 1 340 ? 32.169 -0.904 96.617 1.00 58.87 1030 TYR A O 1
ATOM 1975 N N . PRO A 1 341 ? 33.734 -0.514 98.193 1.00 52.75 1031 PRO A N 1
ATOM 1976 C CA . PRO A 1 341 ? 34.439 -0.804 99.455 1.00 50.66 1031 PRO A CA 1
ATOM 1977 C C . PRO A 1 341 ? 33.495 -0.899 100.653 1.00 51.89 1031 PRO A C 1
ATOM 1978 O O . PRO A 1 341 ? 32.370 -0.388 100.592 1.00 48.47 1031 PRO A O 1
ATOM 1982 N N . ALA A 1 342 ? 33.946 -1.550 101.727 1.00 54.09 1032 ALA A N 1
ATOM 1983 C CA . ALA A 1 342 ? 33.161 -1.582 102.951 1.00 48.75 1032 ALA A CA 1
ATOM 1984 C C . ALA A 1 342 ? 32.791 -0.169 103.377 1.00 50.64 1032 ALA A C 1
ATOM 1985 O O . ALA A 1 342 ? 33.597 0.764 103.264 1.00 48.18 1032 ALA A O 1
ATOM 1987 N N . PHE A 1 343 ? 31.546 -0.017 103.827 1.00 46.99 1033 PHE A N 1
ATOM 1988 C CA . PHE A 1 343 ? 31.121 1.193 104.515 1.00 48.40 1033 PHE A CA 1
ATOM 1989 C C . PHE A 1 343 ? 32.165 1.550 105.569 1.00 49.30 1033 PHE A C 1
ATOM 1990 O O . PHE A 1 343 ? 32.653 0.683 106.296 1.00 48.09 1033 PHE A O 1
ATOM 1998 N N . CYS A 1 344 ? 32.589 2.807 105.578 1.00 46.86 1034 CYS A N 1
ATOM 1999 C CA . CYS A 1 344 ? 33.735 3.201 106.385 1.00 49.57 1034 CYS A CA 1
ATOM 2000 C C . CYS A 1 344 ? 33.445 4.514 107.088 1.00 52.41 1034 CYS A C 1
ATOM 2001 O O . CYS A 1 344 ? 32.919 5.441 106.464 1.00 51.49 1034 CYS A O 1
ATOM 2004 N N . ILE A 1 345 ? 33.791 4.586 108.376 1.00 50.04 1035 ILE A N 1
ATOM 2005 C CA . ILE A 1 345 ? 33.660 5.804 109.172 1.00 49.10 1035 ILE A CA 1
ATOM 2006 C C . ILE A 1 345 ? 35.061 6.285 109.533 1.00 49.02 1035 ILE A C 1
ATOM 2007 O O . ILE A 1 345 ? 35.823 5.577 110.200 1.00 46.18 1035 ILE A O 1
ATOM 2012 N N . HIS A 1 346 ? 35.414 7.470 109.058 1.00 52.85 1036 HIS A N 1
ATOM 2013 C CA . HIS A 1 346 ? 36.765 7.993 109.177 1.00 50.49 1036 HIS A CA 1
ATOM 2014 C C . HIS A 1 346 ? 36.764 9.246 110.050 1.00 51.20 1036 HIS A C 1
ATOM 2015 O O . HIS A 1 346 ? 35.830 10.049 110.006 1.00 50.67 1036 HIS A O 1
ATOM 2022 N N . ASN A 1 347 ? 37.830 9.416 110.834 1.00 53.30 1037 ASN A N 1
ATOM 2023 C CA . ASN A 1 347 ? 37.909 10.460 111.855 1.00 49.86 1037 ASN A CA 1
ATOM 2024 C C . ASN A 1 347 ? 38.255 11.797 111.213 1.00 51.39 1037 ASN A C 1
ATOM 2025 O O . ASN A 1 347 ? 39.384 12.000 110.754 1.00 50.31 1037 ASN A O 1
ATOM 2030 N N . GLY A 1 348 ? 37.300 12.724 111.199 1.00 51.97 1038 GLY A N 1
ATOM 2031 C CA . GLY A 1 348 ? 37.585 14.087 110.794 1.00 50.47 1038 GLY A CA 1
ATOM 2032 C C . GLY A 1 348 ? 38.372 14.823 111.865 1.00 57.46 1038 GLY A C 1
ATOM 2033 O O . GLY A 1 348 ? 38.915 14.237 112.804 1.00 57.79 1038 GLY A O 1
ATOM 2034 N N . GLY A 1 349 ? 38.416 16.141 111.739 1.00 58.13 1039 GLY A N 1
ATOM 2035 C CA . GLY A 1 349 ? 39.183 16.877 112.736 1.00 66.23 1039 GLY A CA 1
ATOM 2036 C C . GLY A 1 349 ? 38.683 16.775 114.176 1.00 55.02 1039 GLY A C 1
ATOM 2037 O O . GLY A 1 349 ? 37.828 15.945 114.507 1.00 48.82 1039 GLY A O 1
ATOM 2038 N N . SER A 1 350 ? 39.260 17.590 115.055 1.00 53.17 1040 SER A N 1
ATOM 2039 C CA . SER A 1 350 ? 38.570 18.050 116.247 1.00 56.25 1040 SER A CA 1
ATOM 2040 C C . SER A 1 350 ? 37.911 19.401 116.018 1.00 59.52 1040 SER A C 1
ATOM 2041 O O . SER A 1 350 ? 37.388 20.005 116.966 1.00 67.45 1040 SER A O 1
ATOM 2044 N N . ASP A 1 351 ? 37.934 19.887 114.782 1.00 54.78 1041 ASP A N 1
ATOM 2045 C CA . ASP A 1 351 ? 37.233 21.106 114.390 1.00 57.37 1041 ASP A CA 1
ATOM 2046 C C . ASP A 1 351 ? 35.735 20.826 114.357 1.00 59.31 1041 ASP A C 1
ATOM 2047 O O . ASP A 1 351 ? 35.215 20.244 113.398 1.00 58.25 1041 ASP A O 1
ATOM 2052 N N . LEU A 1 352 ? 35.028 21.266 115.392 1.00 57.23 1042 LEU A N 1
ATOM 2053 C CA . LEU A 1 352 ? 33.594 21.030 115.498 1.00 58.94 1042 LEU A CA 1
ATOM 2054 C C . LEU A 1 352 ? 32.757 21.988 114.651 1.00 56.82 1042 LEU A C 1
ATOM 2055 O O . LEU A 1 352 ? 31.530 21.992 114.789 1.00 61.53 1042 LEU A O 1
ATOM 2060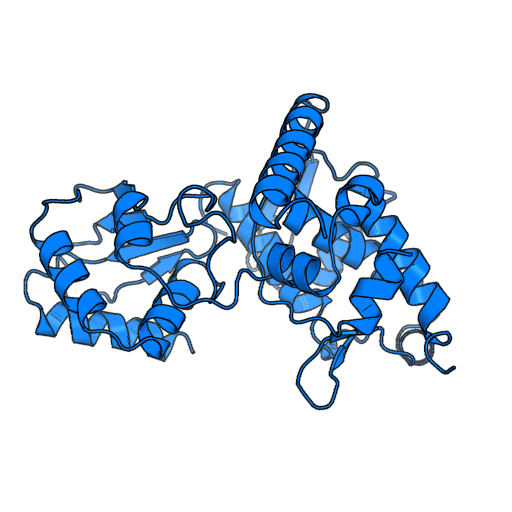 N N . GLU A 1 353 ? 33.379 22.819 113.819 1.00 55.03 1043 GLU A N 1
ATOM 2061 C CA . GLU A 1 353 ? 32.630 23.625 112.861 1.00 59.63 1043 GLU A CA 1
ATOM 2062 C C . GLU A 1 353 ? 32.447 22.937 111.510 1.00 58.97 1043 GLU A C 1
ATOM 2063 O O . GLU A 1 353 ? 31.479 23.230 110.801 1.00 57.03 1043 GLU A O 1
ATOM 2069 N N . ARG A 1 354 ? 33.367 22.057 111.125 1.00 53.20 1044 ARG A N 1
ATOM 2070 C CA . ARG A 1 354 ? 33.141 21.211 109.967 1.00 51.86 1044 ARG A CA 1
ATOM 2071 C C . ARG A 1 354 ? 31.900 20.346 110.172 1.00 53.35 1044 ARG A C 1
ATOM 2072 O O . ARG A 1 354 ? 31.518 20.013 111.299 1.00 59.46 1044 ARG A O 1
ATOM 2074 N N . LEU A 1 355 ? 31.271 20.025 109.108 1.00 53.24 1045 LEU A N 1
ATOM 2075 C CA . LEU A 1 355 ? 30.158 19.103 108.953 1.00 52.02 1045 LEU A CA 1
ATOM 2076 C C . LEU A 1 355 ? 30.679 17.719 108.585 1.00 48.69 1045 LEU A C 1
ATOM 2077 O O . LEU A 1 355 ? 31.718 17.602 107.925 1.00 50.16 1045 LEU A O 1
ATOM 2082 N N . PRO A 1 356 ? 29.979 16.649 108.956 1.00 43.27 1046 PRO A N 1
ATOM 2083 C CA . PRO A 1 356 ? 30.260 15.352 108.329 1.00 41.41 1046 PRO A CA 1
ATOM 2084 C C . PRO A 1 356 ? 30.224 15.497 106.805 1.00 44.45 1046 PRO A C 1
ATOM 2085 O O . PRO A 1 356 ? 29.303 16.095 106.244 1.00 38.73 1046 PRO A O 1
ATOM 2089 N N . THR A 1 357 ? 31.265 15.010 106.128 1.00 44.99 1047 THR A N 1
ATOM 2090 C CA . THR A 1 357 ? 31.251 14.940 104.674 1.00 46.74 1047 THR A CA 1
ATOM 2091 C C . THR A 1 357 ? 31.408 13.495 104.232 1.00 43.97 1047 THR A C 1
ATOM 2092 O O . THR A 1 357 ? 31.902 12.642 104.973 1.00 47.39 1047 THR A O 1
ATOM 2096 N N . ALA A 1 358 ? 30.992 13.236 103.003 1.00 46.01 1048 ALA A N 1
ATOM 2097 C CA . ALA A 1 358 ? 31.012 11.901 102.435 1.00 47.87 1048 ALA A CA 1
ATOM 2098 C C . ALA A 1 358 ? 31.858 11.883 101.173 1.00 46.49 1048 ALA A C 1
ATOM 2099 O O . ALA A 1 358 ? 31.999 12.899 100.489 1.00 52.60 1048 ALA A O 1
ATOM 2101 N N . SER A 1 359 ? 32.463 10.729 100.906 1.00 49.89 1049 SER A N 1
ATOM 2102 C CA . SER A 1 359 ? 33.052 10.390 99.609 1.00 45.49 1049 SER A CA 1
ATOM 2103 C C . SER A 1 359 ? 32.338 9.134 99.141 1.00 46.89 1049 SER A C 1
ATOM 2104 O O . SER A 1 359 ? 32.719 8.022 99.524 1.00 51.40 1049 SER A O 1
ATOM 2107 N N . THR A 1 360 ? 31.300 9.313 98.327 1.00 46.55 1050 THR A N 1
ATOM 2108 C CA . THR A 1 360 ? 30.482 8.182 97.902 1.00 47.46 1050 THR A CA 1
ATOM 2109 C C . THR A 1 360 ? 31.258 7.193 97.042 1.00 44.65 1050 THR A C 1
ATOM 2110 O O . THR A 1 360 ? 30.920 5.999 97.012 1.00 45.51 1050 THR A O 1
ATOM 2114 N N . CYS A 1 361 ? 32.290 7.650 96.334 1.00 44.89 1051 CYS A N 1
ATOM 2115 C CA . CYS A 1 361 ? 33.024 6.686 95.530 1.00 51.02 1051 CYS A CA 1
ATOM 2116 C C . CYS A 1 361 ? 33.820 5.719 96.383 1.00 53.63 1051 CYS A C 1
ATOM 2117 O O . CYS A 1 361 ? 34.329 4.728 95.848 1.00 54.31 1051 CYS A O 1
ATOM 2120 N N . MET A 1 362 ? 33.937 5.983 97.687 1.00 53.81 1052 MET A N 1
ATOM 2121 C CA . MET A 1 362 ? 34.582 5.070 98.621 1.00 51.43 1052 MET A CA 1
ATOM 2122 C C . MET A 1 362 ? 33.636 4.530 99.676 1.00 50.85 1052 MET A C 1
ATOM 2123 O O . MET A 1 362 ? 34.077 3.752 100.529 1.00 54.15 1052 MET A O 1
ATOM 2128 N N . ASN A 1 363 ? 32.366 4.932 99.665 1.00 45.46 1053 ASN A N 1
ATOM 2129 C CA . ASN A 1 363 ? 31.449 4.560 100.728 1.00 48.99 1053 ASN A CA 1
ATOM 2130 C C . ASN A 1 363 ? 32.021 4.994 102.079 1.00 53.36 1053 ASN A C 1
ATOM 2131 O O . ASN A 1 363 ? 32.090 4.218 103.033 1.00 50.20 1053 ASN A O 1
ATOM 2136 N N . LEU A 1 364 ? 32.447 6.256 102.131 1.00 53.59 1054 LEU A N 1
ATOM 2137 C CA . LEU A 1 364 ? 33.258 6.817 103.201 1.00 50.92 1054 LEU A CA 1
ATOM 2138 C C . LEU A 1 364 ? 32.504 7.967 103.854 1.00 50.80 1054 LEU A C 1
ATOM 2139 O O . LEU A 1 364 ? 32.050 8.892 103.166 1.00 46.38 1054 LEU A O 1
ATOM 2144 N N . LEU A 1 365 ? 32.388 7.919 105.179 1.00 50.87 1055 LEU A N 1
ATOM 2145 C CA . LEU A 1 365 ? 31.863 9.027 105.974 1.00 47.19 1055 LEU A CA 1
ATOM 2146 C C . LEU A 1 365 ? 33.004 9.658 106.767 1.00 42.88 1055 LEU A C 1
ATOM 2147 O O . LEU A 1 365 ? 33.640 8.984 107.588 1.00 42.39 1055 LEU A O 1
ATOM 2152 N N . LYS A 1 366 ? 33.287 10.931 106.497 1.00 41.21 1056 LYS A N 1
ATOM 2153 C CA . LYS A 1 366 ? 34.248 11.692 107.293 1.00 45.54 1056 LYS A CA 1
ATOM 2154 C C . LYS A 1 366 ? 33.485 12.401 108.407 1.00 45.30 1056 LYS A C 1
ATOM 2155 O O . LYS A 1 366 ? 32.712 13.334 108.155 1.00 43.76 1056 LYS A O 1
ATOM 2161 N N . LEU A 1 367 ? 33.700 11.947 109.635 1.00 43.32 1057 LEU A N 1
ATOM 2162 C CA . LEU A 1 367 ? 32.928 12.357 110.797 1.00 45.03 1057 LEU A CA 1
ATOM 2163 C C . LEU A 1 367 ? 33.848 13.026 111.808 1.00 45.91 1057 LEU A C 1
ATOM 2164 O O . LEU A 1 367 ? 34.754 12.361 112.348 1.00 47.31 1057 LEU A O 1
ATOM 2169 N N . PRO A 1 368 ? 33.672 14.318 112.085 1.00 44.51 1058 PRO A N 1
ATOM 2170 C CA . PRO A 1 368 ? 34.434 14.964 113.164 1.00 46.80 1058 PRO A CA 1
ATOM 2171 C C . PRO A 1 368 ? 34.209 14.282 114.510 1.00 44.52 1058 PRO A C 1
ATOM 2172 O O . PRO A 1 368 ? 33.275 13.498 114.701 1.00 39.95 1058 PRO A O 1
ATOM 2176 N N . GLU A 1 369 ? 35.090 14.598 115.462 1.00 49.54 1059 GLU A N 1
ATOM 2177 C CA . GLU A 1 369 ? 35.094 13.939 116.771 1.00 49.74 1059 GLU A CA 1
ATOM 2178 C C . GLU A 1 369 ? 34.022 14.565 117.660 1.00 49.17 1059 GLU A C 1
ATOM 2179 O O . GLU A 1 369 ? 34.291 15.354 118.569 1.00 52.12 1059 GLU A O 1
ATOM 2185 N N . PHE A 1 370 ? 32.777 14.198 117.388 1.00 47.25 1060 PHE A N 1
ATOM 2186 C CA . PHE A 1 370 ? 31.641 14.697 118.146 1.00 46.72 1060 PHE A CA 1
ATOM 2187 C C . PHE A 1 370 ? 31.421 13.793 119.348 1.00 47.29 1060 PHE A C 1
ATOM 2188 O O . PHE A 1 370 ? 31.098 12.611 119.179 1.00 47.68 1060 PHE A O 1
ATOM 2196 N N . TYR A 1 371 ? 31.576 14.341 120.554 1.00 43.63 1061 TYR A N 1
ATOM 2197 C CA . TYR A 1 371 ? 31.359 13.570 121.770 1.00 45.92 1061 TYR A CA 1
ATOM 2198 C C . TYR A 1 371 ? 29.974 13.754 122.361 1.00 45.70 1061 TYR A C 1
ATOM 2199 O O . TYR A 1 371 ? 29.687 13.179 123.415 1.00 46.67 1061 TYR A O 1
ATOM 2208 N N . ASP A 1 372 ? 29.122 14.553 121.735 1.00 43.72 1062 ASP A N 1
ATOM 2209 C CA . ASP A 1 372 ? 27.791 14.836 122.243 1.00 44.05 1062 ASP A CA 1
ATOM 2210 C C . ASP A 1 372 ? 26.767 14.407 121.199 1.00 47.24 1062 ASP A C 1
ATOM 2211 O O . ASP A 1 372 ? 26.966 14.640 120.008 1.00 44.01 1062 ASP A O 1
ATOM 2216 N N . GLU A 1 373 ? 25.670 13.782 121.652 1.00 49.23 1063 GLU A N 1
ATOM 2217 C CA . GLU A 1 373 ? 24.675 13.213 120.739 1.00 45.01 1063 GLU A CA 1
ATOM 2218 C C . GLU A 1 373 ? 23.952 14.292 119.945 1.00 47.81 1063 GLU A C 1
ATOM 2219 O O . GLU A 1 373 ? 23.779 14.171 118.726 1.00 51.20 1063 GLU A O 1
ATOM 2225 N N . THR A 1 374 ? 23.466 15.325 120.629 1.00 49.00 1064 THR A N 1
ATOM 2226 C CA . THR A 1 374 ? 22.736 16.384 119.948 1.00 46.28 1064 THR A CA 1
ATOM 2227 C C . THR A 1 374 ? 23.615 17.064 118.916 1.00 45.27 1064 THR A C 1
ATOM 2228 O O . THR A 1 374 ? 23.155 17.412 117.818 1.00 46.95 1064 THR A O 1
ATOM 2232 N N . LEU A 1 375 ? 24.891 17.240 119.241 1.00 46.57 1065 LEU A N 1
ATOM 2233 C CA . LEU A 1 375 ? 25.831 17.800 118.284 1.00 45.37 1065 LEU A CA 1
ATOM 2234 C C . LEU A 1 375 ? 25.921 16.910 117.047 1.00 46.63 1065 LEU A C 1
ATOM 2235 O O . LEU A 1 375 ? 25.666 17.355 115.918 1.00 45.34 1065 LEU A O 1
ATOM 2240 N N . LEU A 1 376 ? 26.231 15.625 117.256 1.00 44.36 1066 LEU A N 1
ATOM 2241 C CA . LEU A 1 376 ? 26.355 14.691 116.146 1.00 46.29 1066 LEU A CA 1
ATOM 2242 C C . LEU A 1 376 ? 25.054 14.597 115.357 1.00 45.03 1066 LEU A C 1
ATOM 2243 O O . LEU A 1 376 ? 25.061 14.637 114.124 1.00 43.17 1066 LEU A O 1
ATOM 2248 N N . ARG A 1 377 ? 23.927 14.456 116.056 1.00 45.68 1067 ARG A N 1
ATOM 2249 C CA . ARG A 1 377 ? 22.661 14.215 115.375 1.00 45.48 1067 ARG A CA 1
ATOM 2250 C C . ARG A 1 377 ? 22.301 15.377 114.460 1.00 46.13 1067 ARG A C 1
ATOM 2251 O O . ARG A 1 377 ? 21.937 15.176 113.293 1.00 42.17 1067 ARG A O 1
ATOM 2259 N N . SER A 1 378 ? 22.402 16.605 114.974 1.00 43.25 1068 SER A N 1
ATOM 2260 C CA . SER A 1 378 ? 22.020 17.770 114.185 1.00 45.51 1068 SER A CA 1
ATOM 2261 C C . SER A 1 378 ? 22.969 17.977 113.007 1.00 44.98 1068 SER A C 1
ATOM 2262 O O . SER A 1 378 ? 22.532 18.254 111.888 1.00 39.78 1068 SER A O 1
ATOM 2265 N N . LYS A 1 379 ? 24.278 17.882 113.253 1.00 48.28 1069 LYS A N 1
ATOM 2266 C CA . LYS A 1 379 ? 25.242 18.050 112.175 1.00 43.57 1069 LYS A CA 1
ATOM 2267 C C . LYS A 1 379 ? 25.057 16.989 111.106 1.00 41.11 1069 LYS A C 1
ATOM 2268 O O . LYS A 1 379 ? 25.106 17.293 109.913 1.00 42.15 1069 LYS A O 1
ATOM 2274 N N . LEU A 1 380 ? 24.846 15.735 111.514 1.00 42.14 1070 LEU A N 1
ATOM 2275 C CA . LEU A 1 380 ? 24.779 14.639 110.550 1.00 39.41 1070 LEU A CA 1
ATOM 2276 C C . LEU A 1 380 ? 23.530 14.741 109.684 1.00 42.14 1070 LEU A C 1
ATOM 2277 O O . LEU A 1 380 ? 23.601 14.605 108.463 1.00 43.48 1070 LEU A O 1
ATOM 2282 N N . LEU A 1 381 ? 22.374 14.995 110.299 1.00 42.81 1071 LEU A N 1
ATOM 2283 C CA . LEU A 1 381 ? 21.155 15.183 109.522 1.00 40.90 1071 LEU A CA 1
ATOM 2284 C C . LEU A 1 381 ? 21.245 16.432 108.661 1.00 43.69 1071 LEU A C 1
ATOM 2285 O O . LEU A 1 381 ? 20.736 16.455 107.531 1.00 45.58 1071 LEU A O 1
ATOM 2290 N N . TYR A 1 382 ? 21.875 17.485 109.177 1.00 37.95 1072 TYR A N 1
ATOM 2291 C CA . TYR A 1 382 ? 22.044 18.691 108.377 1.00 40.92 1072 TYR A CA 1
ATOM 2292 C C . TYR A 1 382 ? 22.925 18.421 107.167 1.00 45.00 1072 TYR A C 1
ATOM 2293 O O . TYR A 1 382 ? 22.618 18.868 106.055 1.00 44.04 1072 TYR A O 1
ATOM 2302 N N . ALA A 1 383 ? 24.016 17.678 107.361 1.00 41.18 1073 ALA A N 1
ATOM 2303 C CA . ALA A 1 383 ? 24.840 17.297 106.227 1.00 40.42 1073 ALA A CA 1
ATOM 2304 C C . ALA A 1 383 ? 24.043 16.462 105.229 1.00 46.24 1073 ALA A C 1
ATOM 2305 O O . ALA A 1 383 ? 24.210 16.612 104.010 1.00 40.78 1073 ALA A O 1
ATOM 2307 N N . ILE A 1 384 ? 23.149 15.599 105.719 1.00 44.01 1074 ILE A N 1
ATOM 2308 C CA . ILE A 1 384 ? 22.357 14.784 104.801 1.00 47.45 1074 ILE A CA 1
ATOM 2309 C C . ILE A 1 384 ? 21.370 15.656 104.021 1.00 49.73 1074 ILE A C 1
ATOM 2310 O O . ILE A 1 384 ? 21.246 15.528 102.798 1.00 50.77 1074 ILE A O 1
ATOM 2315 N N . GLU A 1 385 ? 20.685 16.581 104.705 1.00 49.76 1075 GLU A N 1
ATOM 2316 C CA . GLU A 1 385 ? 19.681 17.419 104.051 1.00 45.90 1075 GLU A CA 1
ATOM 2317 C C . GLU A 1 385 ? 20.306 18.347 103.012 1.00 53.31 1075 GLU A C 1
ATOM 2318 O O . GLU A 1 385 ? 19.738 18.549 101.932 1.00 59.70 1075 GLU A O 1
ATOM 2324 N N . CYS A 1 386 ? 21.467 18.935 103.319 1.00 51.65 1076 CYS A N 1
ATOM 2325 C CA . CYS A 1 386 ? 22.143 19.793 102.350 1.00 48.78 1076 CYS A CA 1
ATOM 2326 C C . CYS A 1 386 ? 22.563 19.038 101.096 1.00 53.57 1076 CYS A C 1
ATOM 2327 O O . CYS A 1 386 ? 22.788 19.661 100.050 1.00 51.28 1076 CYS A O 1
ATOM 2330 N N . ALA A 1 387 ? 22.700 17.718 101.190 1.00 52.99 1077 ALA A N 1
ATOM 2331 C CA . ALA A 1 387 ? 23.078 16.902 100.051 1.00 52.29 1077 ALA A CA 1
ATOM 2332 C C . ALA A 1 387 ? 21.927 16.700 99.071 1.00 56.69 1077 ALA A C 1
ATOM 2333 O O . ALA A 1 387 ? 22.181 16.444 97.889 1.00 58.01 1077 ALA A O 1
ATOM 2335 N N . ALA A 1 388 ? 20.682 16.816 99.529 1.00 53.87 1078 ALA A N 1
ATOM 2336 C CA . ALA A 1 388 ? 19.510 16.686 98.663 1.00 61.29 1078 ALA A CA 1
ATOM 2337 C C . ALA A 1 388 ? 19.544 17.634 97.450 1.00 58.04 1078 ALA A C 1
ATOM 2338 O O . ALA A 1 388 ? 20.139 18.718 97.508 1.00 57.70 1078 ALA A O 1
#

Nearest PDB structures (foldseek):
  6k2c-assembly1_A  TM=1.003E+00  e=3.528E-54  Homo sapiens
  5c7j-assembly2_B  TM=5.757E-01  e=1.399E-19  Homo sapiens
  6loh-assembly1_A-2  TM=5.648E-01  e=3.559E-17  Homo sapiens
  6loh-assembly2_B  TM=5.703E-01  e=1.055E-16  Homo sapiens
  6loh-assembly2_C  TM=5.514E-01  e=2.069E-16  Homo sapiens

Foldseek 3Di:
DPDDLVVLVVVLVVVLVVVLVVQPPAAEAEAELVCLQVRCLVCVACVNPVQLSGHYFYHYDPCPDRLLVVLVSLQVNLVVLQDCVVPQWAQDPHRAIDGHLCQCVVPNDCSLSSLLSSLLSLLVCLSVQAAYPHHHDLVLLVVLLPVVPCSCVSSSVSSSVSNCSRRNSVSVNVDHSVSVNCSHQHDPDQDDVVLLLVQEAEEAPDDCPDLQNVLVSVLVVPDDSVVQLLLQCQAQVGSHARPNTQNSDVPRQYEYEAECPLVDAWHYSNSRNYIHAYRDNDNVSRNVRPVVNSVVVD